Protein AF-A0A8T7EJ05-F1 (afdb_monomer)

Structure (mmCIF, N/CA/C/O backbone):
data_AF-A0A8T7EJ05-F1
#
_entry.id   AF-A0A8T7EJ05-F1
#
loop_
_atom_site.group_PDB
_atom_site.id
_atom_site.type_symbol
_atom_site.label_atom_id
_atom_site.label_alt_id
_atom_site.label_comp_id
_atom_site.label_asym_id
_atom_site.label_entity_id
_atom_site.label_seq_id
_atom_site.pdbx_PDB_ins_code
_atom_site.Cartn_x
_atom_site.Cartn_y
_atom_site.Cartn_z
_atom_site.occupancy
_atom_site.B_iso_or_equiv
_atom_site.auth_seq_id
_atom_site.auth_comp_id
_atom_site.auth_asym_id
_atom_site.auth_atom_id
_atom_site.pdbx_PDB_model_num
ATOM 1 N N . MET A 1 1 ? 15.912 -6.521 -1.056 1.00 64.81 1 MET A N 1
ATOM 2 C CA . MET A 1 1 ? 15.853 -5.533 0.050 1.00 64.81 1 MET A CA 1
ATOM 3 C C . MET A 1 1 ? 15.086 -4.320 -0.442 1.00 64.81 1 MET A C 1
ATOM 5 O O . MET A 1 1 ? 15.384 -3.861 -1.540 1.00 64.81 1 MET A O 1
ATOM 9 N N . PHE A 1 2 ? 14.142 -3.799 0.341 1.00 64.06 2 PHE A N 1
ATOM 10 C CA . PHE A 1 2 ? 13.372 -2.595 0.000 1.00 64.06 2 PHE A CA 1
ATOM 11 C C . PHE A 1 2 ? 13.725 -1.487 0.992 1.00 64.06 2 PHE A C 1
ATOM 13 O O . PHE A 1 2 ? 13.208 -1.460 2.103 1.00 64.06 2 PHE A O 1
ATOM 20 N N . ARG A 1 3 ? 14.713 -0.659 0.648 1.00 58.72 3 ARG A N 1
ATOM 21 C CA . ARG A 1 3 ? 15.387 0.240 1.600 1.00 58.72 3 ARG A CA 1
ATOM 22 C C . ARG A 1 3 ? 14.461 1.373 2.062 1.00 58.72 3 ARG A C 1
ATOM 24 O O . ARG A 1 3 ? 13.822 2.010 1.236 1.00 58.72 3 ARG A O 1
ATOM 31 N N . ASP A 1 4 ? 14.454 1.648 3.365 1.00 53.03 4 ASP A N 1
ATOM 32 C CA . ASP A 1 4 ? 13.874 2.873 3.938 1.00 53.03 4 ASP A CA 1
ATOM 33 C C . ASP A 1 4 ? 14.713 4.117 3.560 1.00 53.03 4 ASP A C 1
ATOM 35 O O . ASP A 1 4 ? 15.913 4.014 3.295 1.00 53.03 4 ASP A O 1
ATOM 39 N N . SER A 1 5 ? 14.104 5.304 3.559 1.00 47.47 5 SER A N 1
ATOM 40 C CA . SER A 1 5 ? 14.665 6.550 3.013 1.00 47.47 5 SER A CA 1
ATOM 41 C C . SER A 1 5 ? 15.683 7.254 3.927 1.00 47.47 5 SER A C 1
ATOM 43 O O . SER A 1 5 ? 16.001 8.432 3.724 1.00 47.47 5 SER A O 1
ATOM 45 N N . LYS A 1 6 ? 16.168 6.580 4.976 1.00 45.66 6 LYS A N 1
ATOM 46 C CA . LYS A 1 6 ? 17.122 7.163 5.929 1.00 45.66 6 LYS A CA 1
ATOM 47 C C . LYS A 1 6 ? 18.506 7.312 5.281 1.00 45.66 6 LYS A C 1
ATOM 49 O O . LYS A 1 6 ? 18.986 6.350 4.678 1.00 45.66 6 LYS A O 1
ATOM 54 N N . PRO A 1 7 ? 19.156 8.489 5.398 1.00 40.66 7 PRO A N 1
ATOM 55 C CA . PRO A 1 7 ? 20.448 8.738 4.773 1.00 40.66 7 PRO A CA 1
ATOM 56 C C . PRO A 1 7 ? 21.510 7.749 5.265 1.00 40.66 7 PRO A C 1
ATOM 58 O O . PRO A 1 7 ? 21.629 7.466 6.456 1.00 40.66 7 PRO A O 1
ATOM 61 N N . PHE A 1 8 ? 22.273 7.224 4.310 1.00 42.97 8 PHE A N 1
ATOM 62 C CA . PHE A 1 8 ? 23.341 6.253 4.509 1.00 42.97 8 PHE A CA 1
ATOM 63 C C . PHE A 1 8 ? 24.686 6.974 4.389 1.00 42.97 8 PHE A C 1
ATOM 65 O O . PHE A 1 8 ? 25.322 6.954 3.339 1.00 42.97 8 PHE A O 1
ATOM 72 N N . SER A 1 9 ? 25.098 7.658 5.455 1.00 41.22 9 SER A N 1
ATOM 73 C CA . SER A 1 9 ? 26.446 8.228 5.543 1.00 41.22 9 SER A CA 1
ATOM 74 C C . SER A 1 9 ? 27.364 7.212 6.216 1.00 41.22 9 SER A C 1
ATOM 76 O O . SER A 1 9 ? 27.070 6.735 7.313 1.00 41.22 9 SER A O 1
ATOM 78 N N . ALA A 1 10 ? 28.467 6.857 5.557 1.00 36.56 10 ALA A N 1
ATOM 79 C CA . ALA A 1 10 ? 29.466 5.949 6.111 1.00 36.56 10 ALA A CA 1
ATOM 80 C C . ALA A 1 10 ? 29.970 6.470 7.474 1.00 36.56 10 ALA A C 1
ATOM 82 O O . ALA A 1 10 ? 30.390 7.620 7.575 1.00 36.56 10 ALA A O 1
ATOM 83 N N . GLY A 1 11 ? 29.925 5.628 8.514 1.00 39.81 11 GLY A N 1
ATOM 84 C CA . GLY A 1 11 ? 30.531 5.913 9.822 1.00 39.81 11 GLY A CA 1
ATOM 85 C C . GLY A 1 11 ? 29.579 6.014 11.018 1.00 39.81 11 GLY A C 1
ATOM 86 O O . GLY A 1 11 ? 30.073 6.184 12.129 1.00 39.81 11 GLY A O 1
ATOM 87 N N . GLN A 1 12 ? 28.255 5.871 10.853 1.00 37.28 12 GLN A N 1
ATOM 88 C CA . GLN A 1 12 ? 27.365 5.649 12.007 1.00 37.28 12 GLN A CA 1
ATOM 89 C C . GLN A 1 12 ? 26.764 4.240 12.007 1.00 37.28 12 GLN A C 1
ATOM 91 O O . GLN A 1 12 ? 26.571 3.623 10.959 1.00 37.28 12 GLN A O 1
ATOM 96 N N . ASN A 1 13 ? 26.482 3.733 13.210 1.00 37.50 13 ASN A N 1
ATOM 97 C CA . ASN A 1 13 ? 25.855 2.434 13.455 1.00 37.50 13 ASN A CA 1
ATOM 98 C C . ASN A 1 13 ? 24.423 2.417 12.891 1.00 37.50 13 ASN A C 1
ATOM 100 O O . ASN A 1 13 ? 23.458 2.673 13.610 1.00 37.50 13 ASN A O 1
ATOM 104 N N . PHE A 1 14 ? 24.271 2.135 11.598 1.00 47.06 14 PHE A N 1
ATOM 105 C CA . PHE A 1 14 ? 22.970 2.126 10.937 1.00 47.06 14 PHE A CA 1
ATOM 106 C C . PHE A 1 14 ? 22.474 0.700 10.681 1.00 47.06 14 PHE A C 1
ATOM 108 O O . PHE A 1 14 ? 23.119 -0.104 10.007 1.00 47.06 14 PHE A O 1
ATOM 115 N N . VAL A 1 15 ? 21.278 0.402 11.199 1.00 50.72 15 VAL A N 1
ATOM 116 C CA . VAL A 1 15 ? 20.487 -0.768 10.800 1.00 50.72 15 VAL A CA 1
ATOM 117 C C . VAL A 1 15 ? 19.623 -0.353 9.617 1.00 50.72 15 VAL A C 1
ATOM 119 O O . VAL A 1 15 ? 18.671 0.414 9.779 1.00 50.72 15 VAL A O 1
ATOM 122 N N . ALA A 1 16 ? 19.938 -0.853 8.427 1.00 53.75 16 ALA A N 1
ATOM 123 C CA . ALA A 1 16 ? 19.113 -0.622 7.253 1.00 53.75 16 ALA A CA 1
ATOM 124 C C . ALA A 1 16 ? 17.892 -1.550 7.323 1.00 53.75 16 ALA A C 1
ATOM 126 O O . ALA A 1 16 ? 18.023 -2.772 7.240 1.00 53.75 16 ALA A O 1
ATOM 127 N N . ARG A 1 17 ? 16.700 -0.980 7.534 1.00 58.94 17 ARG A N 1
ATOM 128 C CA . ARG A 1 17 ? 15.449 -1.741 7.650 1.00 58.94 17 ARG A CA 1
ATOM 129 C C . ARG A 1 17 ? 14.774 -1.842 6.285 1.00 58.94 17 ARG A C 1
ATOM 131 O O . ARG A 1 17 ? 14.632 -0.822 5.613 1.00 58.94 17 ARG A O 1
ATOM 138 N N . SER A 1 18 ? 14.376 -3.051 5.882 1.00 64.19 18 SER A N 1
ATOM 139 C CA . SER A 1 18 ? 13.459 -3.195 4.749 1.00 64.19 18 SER A CA 1
ATOM 140 C C . SER A 1 18 ? 12.044 -2.799 5.161 1.00 64.19 18 SER A C 1
ATOM 142 O O . SER A 1 18 ? 11.598 -3.180 6.243 1.00 64.19 18 SER A O 1
ATOM 144 N N . MET A 1 19 ? 11.350 -2.071 4.291 1.00 75.06 19 MET A N 1
ATOM 145 C CA . MET A 1 19 ? 9.909 -1.831 4.373 1.00 75.06 19 MET A CA 1
ATOM 146 C C . MET A 1 19 ? 9.185 -2.890 3.532 1.00 75.06 19 MET A C 1
ATOM 148 O O . MET A 1 19 ? 9.595 -3.149 2.400 1.00 75.06 19 MET A O 1
ATOM 152 N N . PHE A 1 20 ? 8.151 -3.529 4.080 1.00 80.25 20 PHE A N 1
ATOM 153 C CA . PHE A 1 20 ? 7.339 -4.498 3.346 1.00 80.25 20 PHE A CA 1
ATOM 154 C C . PHE A 1 20 ? 5.855 -4.343 3.695 1.00 80.25 20 PHE A C 1
ATOM 156 O O . PHE A 1 20 ? 5.550 -4.232 4.883 1.00 80.25 20 PHE A O 1
ATOM 163 N N . PRO A 1 21 ? 4.949 -4.338 2.701 1.00 89.69 21 PRO A N 1
ATOM 164 C CA . PRO A 1 21 ? 5.224 -4.338 1.261 1.00 89.69 21 PRO A CA 1
ATOM 165 C C . PRO A 1 21 ? 6.038 -3.098 0.830 1.00 89.69 21 PRO A C 1
ATOM 167 O O . PRO A 1 21 ? 6.095 -2.109 1.569 1.00 89.69 21 PRO A O 1
ATOM 170 N N . PRO A 1 22 ? 6.760 -3.156 -0.304 1.00 89.81 22 PRO A N 1
ATOM 171 C CA . PRO A 1 22 ? 7.491 -1.998 -0.802 1.00 89.81 22 PRO A CA 1
ATOM 172 C C . PRO A 1 22 ? 6.542 -0.850 -1.152 1.00 89.81 22 PRO A C 1
ATOM 174 O O . PRO A 1 22 ? 5.339 -1.033 -1.306 1.00 89.81 22 PRO A O 1
ATOM 177 N N . THR A 1 23 ? 7.083 0.354 -1.314 1.00 89.62 23 THR A N 1
ATOM 178 C CA . THR A 1 23 ? 6.261 1.491 -1.742 1.00 89.62 23 THR A CA 1
ATOM 179 C C . THR A 1 23 ? 5.777 1.307 -3.187 1.00 89.62 23 THR A C 1
ATOM 181 O O . THR A 1 23 ? 6.500 0.713 -3.998 1.00 89.62 23 THR A O 1
ATOM 184 N N . PRO A 1 24 ? 4.622 1.890 -3.565 1.00 91.19 24 PRO A N 1
ATOM 185 C CA . PRO A 1 24 ? 4.178 1.920 -4.960 1.00 91.19 24 PRO A CA 1
ATOM 186 C C . PRO A 1 24 ? 5.257 2.476 -5.896 1.00 91.19 24 PRO A C 1
ATOM 188 O O . PRO A 1 24 ? 5.517 1.926 -6.958 1.00 91.19 24 PRO A O 1
ATOM 191 N N . GLN A 1 25 ? 5.994 3.501 -5.463 1.00 88.75 25 GLN A N 1
ATOM 192 C CA . GLN A 1 25 ? 7.100 4.069 -6.239 1.00 88.75 25 GLN A CA 1
ATOM 193 C C . GLN A 1 25 ? 8.228 3.059 -6.516 1.00 88.75 25 GLN A C 1
ATOM 195 O O . GLN A 1 25 ? 8.820 3.070 -7.595 1.00 88.75 25 GLN A O 1
ATOM 200 N N . THR A 1 26 ? 8.524 2.174 -5.561 1.00 89.50 26 THR A N 1
ATOM 201 C CA . THR A 1 26 ? 9.509 1.106 -5.773 1.00 89.50 26 THR A CA 1
ATOM 202 C C . THR A 1 26 ? 9.021 0.146 -6.854 1.00 89.50 26 THR A C 1
ATOM 204 O O . THR A 1 26 ? 9.788 -0.205 -7.748 1.00 89.50 26 THR A O 1
ATOM 207 N N . MET A 1 27 ? 7.739 -0.231 -6.815 1.00 92.19 27 MET A N 1
ATOM 208 C CA . MET A 1 27 ? 7.147 -1.112 -7.825 1.00 92.19 27 MET A CA 1
ATOM 209 C C . MET A 1 27 ? 7.021 -0.447 -9.195 1.00 92.19 27 MET A C 1
ATOM 211 O O . MET A 1 27 ? 7.279 -1.104 -10.196 1.00 92.19 27 MET A O 1
ATOM 215 N N . GLN A 1 28 ? 6.738 0.856 -9.247 1.00 91.44 28 GLN A N 1
ATOM 216 C CA . GLN A 1 28 ? 6.852 1.662 -10.464 1.00 91.44 28 GLN A CA 1
ATOM 217 C C . GLN A 1 28 ? 8.245 1.515 -11.083 1.00 91.44 28 GLN A C 1
ATOM 219 O O . GLN A 1 28 ? 8.364 1.163 -12.249 1.00 91.44 28 GLN A O 1
ATOM 224 N N . GLY A 1 29 ? 9.317 1.705 -10.306 1.00 90.81 29 GLY A N 1
ATOM 225 C CA . GLY A 1 29 ? 10.686 1.536 -10.808 1.00 90.81 29 GLY A CA 1
ATOM 226 C C . GLY A 1 29 ? 10.967 0.126 -11.336 1.00 90.81 29 GLY A C 1
ATOM 227 O O . GLY A 1 29 ? 11.534 -0.022 -12.419 1.00 90.81 29 GLY A O 1
ATOM 228 N N . VAL A 1 30 ? 10.536 -0.899 -10.597 1.00 91.94 30 VAL A N 1
ATOM 229 C CA . VAL A 1 30 ? 10.679 -2.316 -10.978 1.00 91.94 30 VAL A CA 1
ATOM 230 C C . VAL A 1 30 ? 9.987 -2.604 -12.309 1.00 91.94 30 VAL A C 1
ATOM 232 O O . VAL A 1 30 ? 10.622 -3.101 -13.235 1.00 91.94 30 VAL A O 1
ATOM 235 N N . LEU A 1 31 ? 8.714 -2.230 -12.434 1.00 92.38 31 LEU A N 1
ATOM 236 C CA . LEU A 1 31 ? 7.908 -2.472 -13.628 1.00 92.38 31 LEU A CA 1
ATOM 237 C C . LEU A 1 31 ? 8.417 -1.681 -14.838 1.00 92.38 31 LEU A C 1
ATOM 239 O O . LEU A 1 31 ? 8.535 -2.246 -15.923 1.00 92.38 31 LEU A O 1
ATOM 243 N N . ARG A 1 32 ? 8.802 -0.409 -14.655 1.00 92.06 32 ARG A N 1
ATOM 244 C CA . ARG A 1 32 ? 9.418 0.409 -15.716 1.00 92.06 32 ARG A CA 1
ATOM 245 C C . ARG A 1 32 ? 10.717 -0.218 -16.213 1.00 92.06 32 ARG A C 1
ATOM 247 O O . ARG A 1 32 ? 10.925 -0.320 -17.415 1.00 92.06 32 ARG A O 1
ATOM 254 N N . THR A 1 33 ? 11.578 -0.656 -15.298 1.00 91.56 33 THR A N 1
ATOM 255 C CA . THR A 1 33 ? 12.867 -1.273 -15.651 1.00 91.56 33 THR A CA 1
ATOM 256 C C . THR A 1 33 ? 12.640 -2.573 -16.410 1.00 91.56 33 THR A C 1
ATOM 258 O O . THR A 1 33 ? 13.186 -2.747 -17.494 1.00 91.56 33 THR A O 1
ATOM 261 N N . HIS A 1 34 ? 11.748 -3.428 -15.909 1.00 91.38 34 HIS A N 1
ATOM 262 C CA . HIS A 1 34 ? 11.400 -4.682 -16.564 1.00 91.38 34 HIS A CA 1
ATOM 263 C C . HIS A 1 34 ? 10.814 -4.473 -17.972 1.00 91.38 34 HIS A C 1
ATOM 265 O O . HIS A 1 34 ? 11.180 -5.174 -18.916 1.00 91.38 34 HIS A O 1
ATOM 271 N N . TYR A 1 35 ? 9.950 -3.468 -18.146 1.00 91.50 35 TYR A N 1
ATOM 272 C CA . TYR A 1 35 ? 9.387 -3.102 -19.449 1.00 91.50 35 TYR A CA 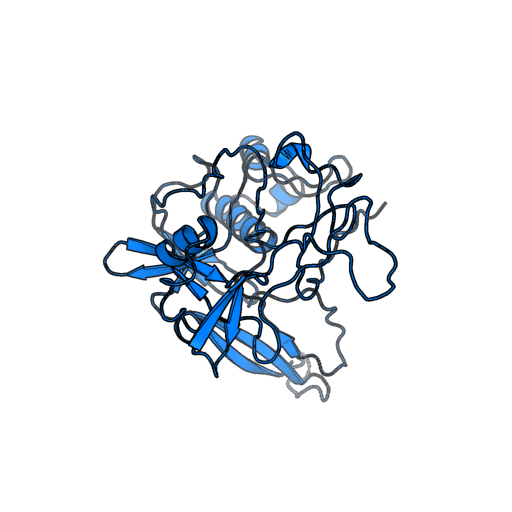1
ATOM 273 C C . TYR A 1 35 ? 10.471 -2.698 -20.464 1.00 91.50 35 TYR A C 1
ATOM 275 O O . TYR A 1 35 ? 10.395 -3.081 -21.633 1.00 91.50 35 TYR A O 1
ATOM 283 N N . LEU A 1 36 ? 11.489 -1.948 -20.024 1.00 92.75 36 LEU A N 1
ATOM 284 C CA . LEU A 1 36 ? 12.621 -1.533 -20.861 1.00 92.75 36 LEU A CA 1
ATOM 285 C C . LEU A 1 36 ? 13.537 -2.715 -21.212 1.00 92.75 36 LEU A C 1
ATOM 287 O O . LEU A 1 36 ? 13.921 -2.869 -22.372 1.00 92.75 36 LEU A O 1
ATOM 291 N N . GLU A 1 37 ? 13.859 -3.562 -20.230 1.00 91.38 37 GLU A N 1
ATOM 292 C CA . GLU A 1 37 ? 14.741 -4.726 -20.394 1.00 91.38 37 GLU A CA 1
ATOM 293 C C . GLU A 1 37 ? 14.158 -5.754 -21.365 1.00 91.38 37 GLU A C 1
ATOM 295 O O . GLU A 1 37 ? 14.838 -6.187 -22.294 1.00 91.38 37 GLU A O 1
ATOM 300 N N . THR A 1 38 ? 12.881 -6.104 -21.194 1.00 89.31 38 THR A N 1
ATOM 301 C CA . THR A 1 38 ? 12.183 -7.083 -22.049 1.00 89.31 38 THR A CA 1
ATOM 302 C C . THR A 1 38 ? 12.084 -6.644 -23.509 1.00 89.31 38 THR A C 1
ATOM 304 O O . THR A 1 38 ? 11.987 -7.484 -24.400 1.00 89.31 38 THR A O 1
ATOM 307 N N . ARG A 1 39 ? 12.169 -5.335 -23.772 1.00 91.75 39 ARG A N 1
ATOM 308 C CA . ARG A 1 39 ? 12.157 -4.741 -25.118 1.00 91.75 39 ARG A CA 1
ATOM 309 C C . ARG A 1 39 ? 13.552 -4.388 -25.640 1.00 91.75 39 ARG A C 1
ATOM 311 O O . ARG A 1 39 ? 13.662 -3.787 -26.705 1.00 91.75 39 ARG A O 1
ATOM 318 N N . GLY A 1 40 ? 14.614 -4.742 -24.912 1.00 93.50 40 GLY A N 1
ATOM 319 C CA . GLY A 1 40 ? 15.996 -4.495 -25.327 1.00 93.50 40 GLY A CA 1
ATOM 320 C C . GLY A 1 40 ? 16.343 -3.011 -25.469 1.00 93.50 40 GLY A C 1
ATOM 321 O O . GLY A 1 40 ? 17.178 -2.654 -26.301 1.00 93.50 40 GLY A O 1
ATOM 322 N N . VAL A 1 41 ? 15.690 -2.133 -24.701 1.00 95.56 41 VAL A N 1
ATOM 323 C CA . VAL A 1 41 ? 15.923 -0.687 -24.782 1.00 95.56 41 VAL A CA 1
ATOM 324 C C . VAL A 1 41 ? 17.303 -0.338 -24.218 1.00 95.56 41 VAL A C 1
ATOM 326 O O . VAL A 1 41 ? 17.645 -0.712 -23.097 1.00 95.56 41 VAL A O 1
ATOM 329 N N . ASP A 1 42 ? 18.092 0.441 -24.965 1.00 95.75 42 ASP A N 1
ATOM 330 C CA . ASP A 1 42 ? 19.353 0.994 -24.463 1.00 95.75 42 ASP A CA 1
ATOM 331 C C . ASP A 1 42 ? 19.077 2.077 -23.404 1.00 95.75 42 ASP A C 1
ATOM 333 O O . ASP A 1 42 ? 18.552 3.156 -23.698 1.00 95.75 42 ASP A O 1
ATOM 337 N N . PHE A 1 43 ? 19.482 1.811 -22.161 1.00 93.62 43 PHE A N 1
ATOM 338 C CA . PHE A 1 43 ? 19.329 2.735 -21.036 1.00 93.62 43 PHE A CA 1
ATOM 339 C C . PHE A 1 43 ? 20.015 4.089 -21.244 1.00 93.62 43 PHE A C 1
ATOM 341 O O . PHE A 1 43 ? 19.524 5.096 -20.733 1.00 93.62 43 PHE A O 1
ATOM 348 N N . ARG A 1 44 ? 21.129 4.159 -21.986 1.00 94.50 44 ARG A N 1
ATOM 349 C CA . ARG A 1 44 ? 21.798 5.434 -22.296 1.00 94.50 44 ARG A CA 1
ATOM 350 C C . ARG A 1 44 ? 20.964 6.263 -23.260 1.00 94.50 44 ARG A C 1
ATOM 352 O O . ARG A 1 44 ? 20.844 7.473 -23.075 1.00 94.50 44 ARG A O 1
ATOM 359 N N . ALA A 1 45 ? 20.371 5.610 -24.256 1.00 94.31 45 ALA A N 1
ATOM 360 C CA . ALA A 1 45 ? 19.456 6.256 -25.183 1.00 94.31 45 ALA A CA 1
ATOM 361 C C . ALA A 1 45 ? 18.187 6.723 -24.451 1.00 94.31 45 ALA A C 1
ATOM 363 O O . ALA A 1 45 ? 17.793 7.880 -24.591 1.00 94.31 45 ALA A O 1
ATOM 364 N N . TYR A 1 46 ? 17.612 5.883 -23.584 1.00 95.06 46 TYR A N 1
ATOM 365 C CA . TYR A 1 46 ? 16.453 6.225 -22.751 1.00 95.06 46 TYR A CA 1
ATOM 366 C C . TYR A 1 46 ? 16.733 7.393 -21.792 1.00 95.06 46 TYR A C 1
ATOM 368 O O . TYR A 1 46 ? 15.928 8.319 -21.702 1.00 95.06 46 TYR A O 1
ATOM 376 N N . ALA A 1 47 ? 17.906 7.418 -21.144 1.00 92.69 47 ALA A N 1
ATOM 377 C CA . ALA A 1 47 ? 18.339 8.519 -20.275 1.00 92.69 47 ALA A CA 1
ATOM 378 C C . ALA A 1 47 ? 18.387 9.873 -21.000 1.00 92.69 47 ALA A C 1
ATOM 380 O O . ALA A 1 47 ? 18.196 10.919 -20.389 1.00 92.69 47 ALA A O 1
ATOM 381 N N . GLN A 1 48 ? 18.625 9.844 -22.310 1.00 92.94 48 GLN A N 1
ATOM 382 C CA . GLN A 1 48 ? 18.670 11.018 -23.179 1.00 92.94 48 GLN A CA 1
ATOM 383 C C . GLN A 1 48 ? 17.356 11.221 -23.951 1.00 92.94 48 GLN A C 1
ATOM 385 O O . GLN A 1 48 ? 17.312 12.053 -24.854 1.00 92.94 48 GLN A O 1
ATOM 390 N N . ARG A 1 49 ? 16.303 10.452 -23.625 1.00 93.88 49 ARG A N 1
ATOM 391 C CA . ARG A 1 49 ? 15.002 10.417 -24.318 1.00 93.88 49 ARG A CA 1
ATOM 392 C C . ARG A 1 49 ? 15.121 10.161 -25.835 1.00 93.88 49 ARG A C 1
ATOM 394 O O . ARG A 1 49 ? 14.271 10.587 -26.605 1.00 93.88 49 ARG A O 1
ATOM 401 N N . ARG A 1 50 ? 16.164 9.443 -26.272 1.00 94.19 50 ARG A N 1
ATOM 402 C CA . ARG A 1 50 ? 16.424 9.042 -27.672 1.00 94.19 50 ARG A CA 1
ATOM 403 C C . ARG A 1 50 ? 15.957 7.614 -27.949 1.00 94.19 50 ARG A C 1
ATOM 405 O O . ARG A 1 50 ? 16.729 6.772 -28.397 1.00 94.19 50 ARG A O 1
ATOM 412 N N . VAL A 1 51 ? 14.704 7.334 -27.629 1.00 95.56 51 VAL A N 1
ATOM 413 C CA . VAL A 1 51 ? 14.050 6.038 -27.858 1.00 95.56 51 VAL A CA 1
ATOM 414 C C . VAL A 1 51 ? 12.734 6.267 -28.596 1.00 95.56 51 VAL A C 1
ATOM 416 O O . VAL A 1 51 ? 12.310 7.411 -28.747 1.00 95.56 51 VAL A O 1
ATOM 419 N N . ASP A 1 52 ? 12.096 5.193 -29.060 1.00 95.06 52 ASP A N 1
ATOM 420 C CA . ASP A 1 52 ? 10.751 5.263 -29.644 1.00 95.06 52 ASP A CA 1
ATOM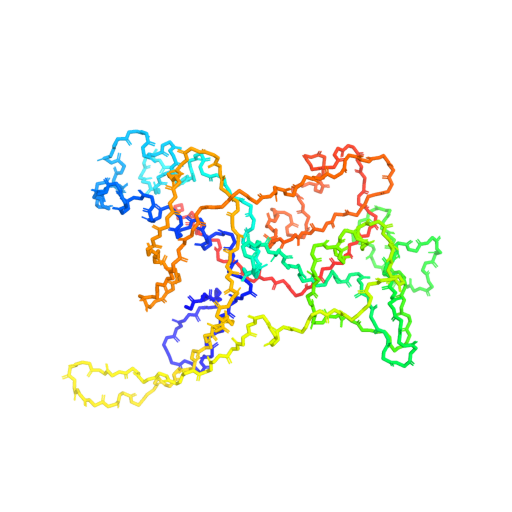 421 C C . ASP A 1 52 ? 9.791 6.003 -28.689 1.00 95.06 52 ASP A C 1
ATOM 423 O O . ASP A 1 52 ? 9.787 5.738 -27.480 1.00 95.06 52 ASP A O 1
ATOM 427 N N . SER A 1 53 ? 8.985 6.933 -29.217 1.00 93.31 53 SER A N 1
ATOM 428 C CA . SER A 1 53 ? 8.051 7.728 -28.412 1.00 93.31 53 SER A CA 1
ATOM 429 C C . SER A 1 53 ? 7.062 6.848 -27.653 1.00 93.31 53 SER A C 1
ATOM 431 O O . SER A 1 53 ? 6.724 7.173 -26.519 1.00 93.31 53 SER A O 1
ATOM 433 N N . ARG A 1 54 ? 6.701 5.679 -28.200 1.00 93.31 54 ARG A N 1
ATOM 434 C CA . ARG A 1 54 ? 5.820 4.696 -27.552 1.00 93.31 54 ARG A CA 1
ATOM 435 C C . ARG A 1 54 ? 6.388 4.173 -26.235 1.00 93.31 54 ARG A C 1
ATOM 437 O O . ARG A 1 54 ? 5.629 3.840 -25.333 1.00 93.31 54 ARG A O 1
ATOM 444 N N . ILE A 1 55 ? 7.716 4.103 -26.093 1.00 93.75 55 ILE A N 1
ATOM 445 C CA . ILE A 1 55 ? 8.357 3.723 -24.825 1.00 93.75 55 ILE A CA 1
ATOM 446 C C . ILE A 1 55 ? 8.166 4.832 -23.786 1.00 93.75 55 ILE A C 1
ATOM 448 O O . ILE A 1 55 ? 7.813 4.544 -22.644 1.00 93.75 55 ILE A O 1
ATOM 452 N N . LEU A 1 56 ? 8.363 6.092 -24.181 1.00 94.25 56 LEU A N 1
ATOM 453 C CA . LEU A 1 56 ? 8.185 7.243 -23.291 1.00 94.25 56 LEU A CA 1
ATOM 454 C C . LEU A 1 56 ? 6.709 7.447 -22.928 1.00 94.25 56 LEU A C 1
ATOM 456 O O . LEU A 1 56 ? 6.400 7.752 -21.786 1.00 94.25 56 LEU A O 1
ATOM 460 N N . GLU A 1 57 ? 5.791 7.232 -23.864 1.00 93.06 57 GLU A N 1
ATOM 461 C CA . GLU A 1 57 ? 4.351 7.257 -23.600 1.00 93.06 57 GLU A CA 1
ATOM 462 C C . GLU A 1 57 ? 3.948 6.144 -22.625 1.00 93.06 57 GLU A C 1
ATOM 464 O O . GLU A 1 57 ? 3.178 6.395 -21.705 1.00 93.06 57 GLU A O 1
ATOM 469 N N . ALA A 1 58 ? 4.508 4.939 -22.766 1.00 92.50 58 ALA A N 1
ATOM 470 C CA . ALA A 1 58 ? 4.193 3.792 -21.921 1.00 92.50 58 ALA A CA 1
ATOM 471 C C . ALA A 1 58 ? 4.701 3.943 -20.479 1.00 92.50 58 ALA A C 1
ATOM 473 O O . ALA A 1 58 ? 3.928 3.843 -19.529 1.00 92.50 58 ALA A O 1
ATOM 474 N N . VAL A 1 59 ? 6.005 4.171 -20.309 1.00 93.00 59 VAL A N 1
ATOM 475 C CA . VAL A 1 59 ? 6.675 4.107 -18.998 1.00 93.00 59 VAL A CA 1
ATOM 476 C C . VAL A 1 59 ? 7.301 5.426 -18.572 1.00 93.00 59 VAL A C 1
ATOM 478 O O . VAL A 1 59 ? 8.023 5.467 -17.580 1.00 93.00 59 VAL A O 1
ATOM 481 N N . GLY A 1 60 ? 7.045 6.505 -19.299 1.00 93.19 60 GLY A N 1
ATOM 482 C CA . GLY A 1 60 ? 7.570 7.833 -19.025 1.00 93.19 60 GLY A CA 1
ATOM 483 C C . GLY A 1 60 ? 9.035 8.002 -19.386 1.00 93.19 60 GLY A C 1
ATOM 484 O O . GLY A 1 60 ? 9.690 7.073 -19.854 1.00 93.19 60 GLY A O 1
ATOM 485 N N . GLY A 1 61 ? 9.577 9.189 -19.127 1.00 92.00 61 GLY A N 1
ATOM 486 C CA . GLY A 1 61 ? 11.000 9.464 -19.303 1.00 92.00 61 GLY A CA 1
ATOM 487 C C . GLY A 1 61 ? 11.648 10.154 -18.100 1.00 92.00 61 GLY A C 1
ATOM 488 O O . GLY A 1 61 ? 10.965 10.746 -17.259 1.00 92.00 61 GLY A O 1
ATOM 489 N N . PRO A 1 62 ? 12.984 10.084 -17.990 1.00 91.19 62 PRO A N 1
ATOM 490 C CA . PRO A 1 62 ? 13.729 10.827 -16.983 1.00 91.19 62 PRO A CA 1
ATOM 491 C C . PRO A 1 62 ? 13.742 12.329 -17.296 1.00 91.19 62 PRO A C 1
ATOM 493 O O . PRO A 1 62 ? 13.434 12.751 -18.416 1.00 91.19 62 PRO A O 1
ATOM 496 N N . ALA A 1 63 ? 14.115 13.127 -16.292 1.00 90.81 63 ALA A N 1
ATOM 497 C CA . ALA A 1 63 ? 14.324 14.558 -16.467 1.00 90.81 63 ALA A CA 1
ATOM 498 C C . ALA A 1 63 ? 15.556 14.822 -17.345 1.00 90.81 63 ALA A C 1
ATOM 500 O O . ALA A 1 63 ? 16.608 14.207 -17.159 1.00 90.81 63 ALA A O 1
ATOM 501 N N . THR A 1 64 ? 15.427 15.770 -18.263 1.00 89.12 64 THR A N 1
ATOM 502 C CA . THR A 1 64 ? 16.501 16.369 -19.056 1.00 89.12 64 THR A CA 1
ATOM 503 C C . THR A 1 64 ? 16.411 17.891 -18.934 1.00 89.12 64 THR A C 1
ATOM 505 O O . THR A 1 64 ? 15.493 18.413 -18.305 1.00 89.12 64 THR A O 1
ATOM 508 N N . ASN A 1 65 ? 17.348 18.619 -19.543 1.00 87.56 65 ASN A N 1
ATOM 509 C CA . ASN A 1 65 ? 17.315 20.086 -19.540 1.00 87.56 65 ASN A CA 1
ATOM 510 C C . ASN A 1 65 ? 16.001 20.649 -20.115 1.00 87.56 65 ASN A C 1
ATOM 512 O O . ASN A 1 65 ? 15.526 21.679 -19.651 1.00 87.56 65 ASN A O 1
ATOM 516 N N . ASP A 1 66 ? 15.412 19.950 -21.088 1.00 89.38 66 ASP A N 1
ATOM 517 C CA . ASP A 1 66 ? 14.241 20.418 -21.836 1.00 89.38 66 ASP A CA 1
ATOM 518 C C . ASP A 1 66 ? 12.926 19.759 -21.385 1.00 89.38 66 ASP A C 1
ATOM 520 O O . ASP A 1 66 ? 11.842 20.199 -21.770 1.00 89.38 66 ASP A O 1
ATOM 524 N N . HIS A 1 67 ? 12.996 18.698 -20.572 1.00 87.19 67 HIS A N 1
ATOM 525 C CA . HIS A 1 67 ? 11.828 17.912 -20.177 1.00 87.19 67 HIS A CA 1
ATOM 526 C C . HIS A 1 67 ? 11.891 17.497 -18.701 1.00 87.19 67 HIS A C 1
ATOM 528 O O . HIS A 1 67 ? 12.864 16.862 -18.297 1.00 87.19 67 HIS A O 1
ATOM 534 N N . PRO A 1 68 ? 10.857 17.766 -17.882 1.00 90.62 68 PRO A N 1
ATOM 535 C CA . PRO A 1 68 ? 10.786 17.214 -16.533 1.00 90.62 68 PRO A CA 1
ATOM 536 C C . PRO A 1 68 ? 10.625 15.685 -16.567 1.00 90.62 68 PRO A C 1
ATOM 538 O O . PRO A 1 68 ? 10.193 15.108 -17.565 1.00 90.62 68 PRO A O 1
ATOM 541 N N . ALA A 1 69 ? 10.966 15.023 -15.459 1.00 89.75 69 ALA A N 1
ATOM 542 C CA . ALA A 1 69 ? 10.708 13.594 -15.308 1.00 89.75 69 ALA A CA 1
ATOM 543 C C . ALA A 1 69 ? 9.201 13.318 -15.283 1.00 89.75 69 ALA A C 1
ATOM 545 O O . ALA A 1 69 ? 8.434 14.068 -14.676 1.00 89.75 69 ALA A O 1
ATOM 546 N N . ASP A 1 70 ? 8.800 12.203 -15.882 1.00 90.50 70 ASP A N 1
ATOM 547 C CA . ASP A 1 70 ? 7.405 11.794 -15.964 1.00 90.50 70 ASP A CA 1
ATOM 548 C C . ASP A 1 70 ? 7.247 10.265 -15.805 1.00 90.50 70 ASP A C 1
ATOM 550 O O . ASP A 1 70 ? 8.222 9.494 -15.779 1.00 90.50 70 ASP A O 1
ATOM 554 N N . ILE A 1 71 ? 6.003 9.831 -15.596 1.00 87.00 71 ILE A N 1
ATOM 555 C CA . ILE A 1 71 ? 5.642 8.426 -15.341 1.00 87.00 71 ILE A CA 1
ATOM 556 C C . ILE A 1 71 ? 4.948 7.752 -16.532 1.00 87.00 71 ILE A C 1
ATOM 558 O O . ILE A 1 71 ? 4.645 6.566 -16.444 1.00 87.00 71 ILE A O 1
ATOM 562 N N . GLY A 1 72 ? 4.739 8.475 -17.639 1.00 91.06 72 GLY A N 1
ATOM 563 C CA . GLY A 1 72 ? 3.991 7.980 -18.794 1.00 91.06 72 GLY A CA 1
ATOM 564 C C . GLY A 1 72 ? 2.567 7.545 -18.443 1.00 91.06 72 GLY A C 1
ATOM 565 O O . GLY A 1 72 ? 1.940 8.077 -17.524 1.00 91.06 72 GLY A O 1
ATOM 566 N N . ALA A 1 73 ? 2.066 6.567 -19.192 1.00 92.25 73 ALA A N 1
ATOM 567 C CA . ALA A 1 73 ? 0.744 5.974 -19.040 1.00 92.25 73 ALA A CA 1
ATOM 568 C C . ALA A 1 73 ? 0.692 4.845 -17.996 1.00 92.25 73 ALA A C 1
ATOM 570 O O . ALA A 1 73 ? -0.402 4.422 -17.631 1.00 92.25 73 ALA A O 1
ATOM 571 N N . LEU A 1 74 ? 1.839 4.359 -17.501 1.00 91.94 74 LEU A N 1
ATOM 572 C CA . LEU A 1 74 ? 1.901 3.304 -16.490 1.00 91.94 74 LEU A CA 1
ATOM 573 C C . LEU A 1 74 ? 1.280 3.773 -15.170 1.00 91.94 74 LEU A C 1
ATOM 575 O O . LEU A 1 74 ? 1.911 4.467 -14.367 1.00 91.94 74 LEU A O 1
ATOM 579 N N . GLN A 1 75 ? 0.059 3.319 -14.906 1.00 91.19 75 GLN A N 1
ATOM 580 C CA . GLN A 1 75 ? -0.583 3.414 -13.602 1.00 91.19 75 GLN A CA 1
ATOM 581 C C . GLN A 1 75 ? -0.494 2.067 -12.899 1.00 91.19 75 GLN A C 1
ATOM 583 O O . GLN A 1 75 ? -0.532 1.012 -13.534 1.00 91.19 75 GLN A O 1
ATOM 588 N N . ILE A 1 76 ? -0.358 2.115 -11.576 1.00 92.19 76 ILE A N 1
ATOM 589 C CA . ILE A 1 76 ? -0.342 0.916 -10.746 1.00 92.19 76 ILE A CA 1
ATOM 590 C C . ILE A 1 76 ? -1.264 1.089 -9.544 1.00 92.19 76 ILE A C 1
ATOM 592 O O . ILE A 1 76 ? -1.401 2.200 -9.029 1.00 92.19 76 ILE A O 1
ATOM 596 N N . ASP A 1 77 ? -1.827 -0.019 -9.075 1.00 91.69 77 ASP A N 1
ATOM 597 C CA . ASP A 1 77 ? -2.497 -0.129 -7.779 1.00 91.69 77 ASP A CA 1
ATOM 598 C C . ASP A 1 77 ? -1.841 -1.248 -6.948 1.00 91.69 77 ASP A C 1
ATOM 600 O O . ASP A 1 77 ? -1.463 -2.307 -7.459 1.00 91.69 77 ASP A O 1
ATOM 604 N N . GLY A 1 78 ? -1.638 -0.980 -5.658 1.00 91.75 78 GLY A N 1
ATOM 605 C CA . GLY A 1 78 ? -0.761 -1.742 -4.771 1.00 91.75 78 GLY A CA 1
ATOM 606 C C . GLY A 1 78 ? 0.658 -1.156 -4.651 1.00 91.75 78 GLY A C 1
ATOM 607 O O . GLY A 1 78 ? 0.883 0.022 -4.938 1.00 91.75 78 GLY A O 1
ATOM 608 N N . PRO A 1 79 ? 1.650 -1.945 -4.200 1.00 94.38 79 PRO A N 1
ATOM 609 C CA . PRO A 1 79 ? 1.610 -3.396 -4.031 1.00 94.38 79 PRO A CA 1
ATOM 610 C C . PRO A 1 79 ? 0.820 -3.866 -2.812 1.00 94.38 79 PRO A C 1
ATOM 612 O O . PRO A 1 79 ? 0.857 -3.256 -1.746 1.00 94.38 79 PRO A O 1
ATOM 615 N N . PHE A 1 80 ? 0.205 -5.033 -2.959 1.00 95.56 80 PHE A N 1
ATOM 616 C CA . PHE A 1 80 ? -0.448 -5.767 -1.884 1.00 95.56 80 PHE A CA 1
ATOM 617 C C . PHE A 1 80 ? 0.321 -7.043 -1.568 1.00 95.56 80 PHE A C 1
ATOM 619 O O . PHE A 1 80 ? 0.862 -7.680 -2.470 1.00 95.56 80 PHE A O 1
ATOM 626 N N . VAL A 1 81 ? 0.334 -7.457 -0.303 1.00 96.25 81 VAL A N 1
ATOM 627 C CA . VAL A 1 81 ? 0.778 -8.813 0.040 1.00 96.25 81 VAL A CA 1
ATOM 628 C C . VAL A 1 81 ? -0.284 -9.781 -0.461 1.00 96.25 81 VAL A C 1
ATOM 630 O O . VAL A 1 81 ? -1.475 -9.561 -0.246 1.00 96.25 81 VAL A O 1
ATOM 633 N N . ALA A 1 82 ? 0.126 -10.834 -1.158 1.00 96.38 82 ALA A N 1
ATOM 634 C CA . ALA A 1 82 ? -0.800 -11.828 -1.673 1.00 96.38 82 ALA A CA 1
ATOM 635 C C . ALA A 1 82 ? -0.237 -13.234 -1.526 1.00 96.38 82 ALA A C 1
ATOM 637 O O . ALA A 1 82 ? 0.972 -13.438 -1.593 1.00 96.38 82 ALA A O 1
ATOM 638 N N . LYS A 1 83 ? -1.133 -14.198 -1.340 1.00 95.06 83 LYS A N 1
ATOM 639 C CA . LYS A 1 83 ? -0.815 -15.611 -1.204 1.00 95.06 83 LYS A CA 1
ATOM 640 C C . LYS A 1 83 ? -1.356 -16.386 -2.399 1.00 95.06 83 LYS A C 1
ATOM 642 O O . LYS A 1 83 ? -2.539 -16.281 -2.716 1.00 95.06 83 LYS A O 1
ATOM 647 N N . ALA A 1 84 ? -0.512 -17.173 -3.052 1.00 91.25 84 ALA A N 1
ATOM 648 C CA . ALA A 1 84 ? -0.902 -18.064 -4.135 1.00 91.25 84 ALA A CA 1
ATOM 649 C C . ALA A 1 84 ? -1.182 -19.465 -3.573 1.00 91.25 84 ALA A C 1
ATOM 651 O O . ALA A 1 84 ? -0.266 -20.223 -3.268 1.00 91.25 84 ALA A O 1
ATOM 652 N N . ALA A 1 85 ? -2.455 -19.839 -3.444 1.00 81.75 85 ALA A N 1
ATOM 653 C CA . ALA A 1 85 ? -2.855 -21.148 -2.937 1.00 81.75 85 ALA A CA 1
ATOM 654 C C . ALA A 1 85 ? -3.884 -21.803 -3.863 1.00 81.75 85 ALA A C 1
ATOM 656 O O . ALA A 1 85 ? -4.915 -21.218 -4.188 1.00 81.75 85 ALA A O 1
ATOM 657 N N . ARG A 1 86 ? -3.629 -23.058 -4.265 1.00 79.00 86 ARG A N 1
ATOM 658 C CA . ARG A 1 86 ? -4.562 -23.884 -5.065 1.00 79.00 86 ARG A CA 1
ATOM 659 C C . ARG A 1 86 ? -5.055 -23.189 -6.350 1.00 79.00 86 ARG A C 1
ATOM 661 O O . ARG A 1 86 ? -6.235 -23.264 -6.681 1.00 79.00 86 ARG A O 1
ATOM 668 N N . GLY A 1 87 ? -4.160 -22.488 -7.048 1.00 79.12 87 GLY A N 1
ATOM 669 C CA . GLY A 1 87 ? -4.486 -21.767 -8.286 1.00 79.12 87 GLY A CA 1
ATOM 670 C C . GLY A 1 87 ? -5.294 -20.481 -8.084 1.00 79.12 87 GLY A C 1
ATOM 671 O O . GLY A 1 87 ? -5.815 -19.938 -9.052 1.00 79.12 87 GLY A O 1
ATOM 672 N N . ARG A 1 88 ? -5.418 -19.989 -6.846 1.00 88.12 88 ARG A N 1
ATOM 673 C CA . ARG A 1 88 ? -6.027 -18.695 -6.524 1.00 88.12 88 ARG A CA 1
ATOM 674 C C . ARG A 1 88 ? -5.002 -17.777 -5.882 1.00 88.12 88 ARG A C 1
ATOM 676 O O . ARG A 1 88 ? -4.189 -18.224 -5.076 1.00 88.12 88 ARG A O 1
ATOM 683 N N . ILE A 1 89 ? -5.079 -16.498 -6.227 1.00 93.56 89 ILE A N 1
ATOM 684 C CA . ILE A 1 89 ? -4.297 -15.436 -5.598 1.00 93.56 89 ILE A CA 1
ATOM 685 C C . ILE A 1 89 ? -5.218 -14.724 -4.613 1.00 93.56 89 ILE A C 1
ATOM 687 O O . ILE A 1 89 ? -6.200 -14.097 -5.007 1.00 93.56 89 ILE A O 1
ATOM 691 N N . GLU A 1 90 ? -4.916 -14.855 -3.329 1.00 93.75 90 GLU A N 1
ATOM 692 C CA . GLU A 1 90 ? -5.644 -14.209 -2.245 1.00 93.75 90 GLU A CA 1
ATOM 693 C C . GLU A 1 90 ? -4.858 -12.998 -1.752 1.00 93.75 90 GLU A C 1
ATOM 695 O O . GLU A 1 90 ? -3.704 -13.113 -1.342 1.00 93.75 90 GLU A O 1
ATOM 700 N N . ARG A 1 91 ? -5.479 -11.822 -1.811 1.00 95.00 91 ARG A N 1
ATOM 701 C CA . ARG A 1 91 ? -4.881 -10.569 -1.349 1.00 95.00 91 ARG A CA 1
ATOM 702 C C . ARG A 1 91 ? -5.064 -10.414 0.161 1.00 95.00 91 ARG A C 1
ATOM 704 O O . ARG A 1 91 ? -6.130 -10.725 0.688 1.00 95.00 91 ARG A O 1
ATOM 711 N N . PHE A 1 92 ? -4.041 -9.879 0.822 1.00 96.25 92 PHE A N 1
ATOM 712 C CA . PHE A 1 92 ? -4.038 -9.551 2.242 1.00 96.25 92 PHE A CA 1
ATOM 713 C C . PHE A 1 92 ? -3.863 -8.048 2.469 1.00 96.25 92 PHE A C 1
ATOM 715 O O . PHE A 1 92 ? -3.102 -7.377 1.767 1.00 96.25 92 PHE A O 1
ATOM 722 N N . TYR A 1 93 ? -4.537 -7.539 3.498 1.00 94.75 93 TYR A N 1
ATOM 723 C CA . TYR A 1 93 ? -4.519 -6.133 3.898 1.00 94.75 93 TYR A CA 1
ATOM 724 C C . TYR A 1 93 ? -4.044 -5.996 5.345 1.00 94.75 93 TYR A C 1
ATOM 726 O O . TYR A 1 93 ? -4.442 -6.811 6.178 1.00 94.75 93 TYR A O 1
ATOM 734 N N . PRO A 1 94 ? -3.232 -4.987 5.693 1.00 94.25 94 PRO A N 1
ATOM 735 C CA . PRO A 1 94 ? -2.956 -4.706 7.096 1.00 94.25 94 PRO A CA 1
ATOM 736 C C . PRO A 1 94 ? -4.259 -4.323 7.806 1.00 94.25 94 PRO A C 1
ATOM 738 O O . PRO A 1 94 ? -5.113 -3.646 7.227 1.00 94.25 94 PRO A O 1
ATOM 741 N N . ALA A 1 95 ? -4.415 -4.749 9.059 1.00 94.81 95 ALA A N 1
ATOM 742 C CA . ALA A 1 95 ? -5.553 -4.350 9.872 1.00 94.81 95 ALA A CA 1
ATOM 743 C C . ALA A 1 95 ? -5.610 -2.811 9.966 1.00 94.81 95 ALA A C 1
ATOM 745 O O . ALA A 1 95 ? -4.618 -2.188 10.356 1.00 94.81 95 ALA A O 1
ATOM 746 N N . PRO A 1 96 ? -6.737 -2.176 9.600 1.00 94.88 96 PRO A N 1
ATOM 747 C CA . PRO A 1 96 ? -6.872 -0.728 9.693 1.00 94.88 96 PRO A CA 1
ATOM 748 C C . PRO A 1 96 ? -6.714 -0.230 11.130 1.00 94.88 96 PRO A C 1
ATOM 750 O O . PRO A 1 96 ? -7.151 -0.884 12.074 1.00 94.88 96 PRO A O 1
ATOM 753 N N . LEU A 1 97 ? -6.117 0.952 11.295 1.00 93.25 97 LEU A N 1
ATOM 754 C CA . LEU A 1 97 ? -5.780 1.512 12.613 1.00 93.25 97 LEU A CA 1
ATOM 755 C C . LEU A 1 97 ? -7.002 1.874 13.466 1.00 93.25 97 LEU A C 1
ATOM 757 O O . LEU A 1 97 ? -6.884 2.050 14.674 1.00 93.25 97 LEU A O 1
ATOM 761 N N . ASP A 1 98 ? -8.174 2.004 12.848 1.00 94.88 98 ASP A N 1
ATOM 762 C CA . ASP A 1 98 ? -9.432 2.201 13.559 1.00 94.88 98 ASP A CA 1
ATOM 763 C C . ASP A 1 98 ? -10.037 0.887 14.073 1.00 94.88 98 ASP A C 1
ATOM 765 O O . ASP A 1 98 ? -10.997 0.940 14.838 1.00 94.88 98 ASP A O 1
ATOM 769 N N . LEU A 1 99 ? -9.495 -0.279 13.699 1.00 95.88 99 LEU A N 1
ATOM 770 C CA . LEU A 1 99 ? -9.873 -1.566 14.268 1.00 95.88 99 LEU A CA 1
ATOM 771 C C . LEU A 1 99 ? -8.978 -1.912 15.459 1.00 95.88 99 LEU A C 1
ATOM 773 O O . LEU A 1 99 ? -7.776 -2.143 15.330 1.0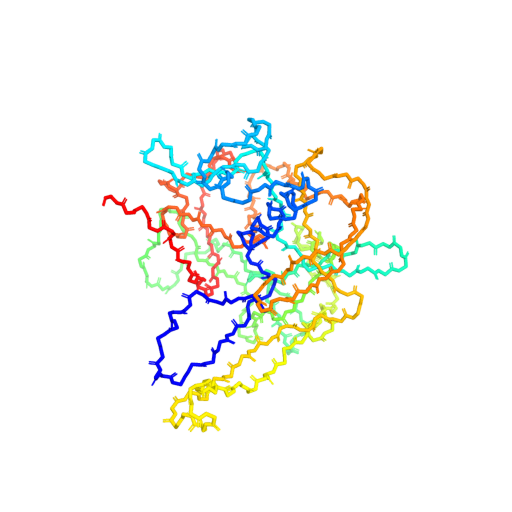0 95.88 99 LEU A O 1
ATOM 777 N N . LEU A 1 100 ? -9.607 -2.036 16.620 1.00 95.38 100 LEU A N 1
ATOM 778 C CA . LEU A 1 100 ? -8.948 -2.345 17.877 1.00 95.38 100 LEU A CA 1
ATOM 779 C C . LEU A 1 100 ? -9.325 -3.741 18.367 1.00 95.38 100 LEU A C 1
ATOM 781 O O . LEU A 1 100 ? -10.425 -4.231 18.108 1.00 95.38 100 LEU A O 1
ATOM 785 N N . TRP A 1 101 ? -8.438 -4.356 19.144 1.00 94.81 101 TRP A N 1
ATOM 786 C CA . TRP A 1 101 ? -8.672 -5.645 19.793 1.00 94.81 101 TRP A CA 1
ATOM 787 C C . TRP A 1 101 ? -8.393 -5.588 21.290 1.00 94.81 101 TRP A C 1
ATOM 789 O O . TRP A 1 101 ? -7.392 -5.018 21.724 1.00 94.81 101 TRP A O 1
ATOM 799 N N . SER A 1 102 ? -9.256 -6.234 22.073 1.00 94.56 102 SER A N 1
ATOM 800 C CA . SER A 1 102 ? -9.059 -6.450 23.505 1.00 94.56 102 SER A CA 1
ATOM 801 C C . SER A 1 102 ? -8.788 -7.926 23.777 1.00 94.56 102 SER A C 1
ATOM 803 O O . SER A 1 102 ? -9.636 -8.783 23.528 1.00 94.56 102 SER A O 1
ATOM 805 N N . SER A 1 103 ? -7.612 -8.234 24.332 1.00 90.94 103 SER A N 1
ATOM 806 C CA . SER A 1 103 ? -7.253 -9.603 24.731 1.00 90.94 103 SER A CA 1
ATOM 807 C C . SER A 1 103 ? -8.080 -10.115 25.911 1.00 90.94 103 SER A C 1
ATOM 809 O O . SER A 1 103 ? -8.301 -11.318 26.021 1.00 90.94 103 SER A O 1
ATOM 811 N N . GLU A 1 104 ? -8.538 -9.209 26.777 1.00 91.56 104 GLU A N 1
ATOM 812 C CA . GLU A 1 104 ? -9.349 -9.527 27.957 1.00 91.56 104 GLU A CA 1
ATOM 813 C C . GLU A 1 104 ? -10.773 -9.918 27.560 1.00 91.56 104 GLU A C 1
ATOM 815 O O . GLU A 1 104 ? -11.249 -10.995 27.911 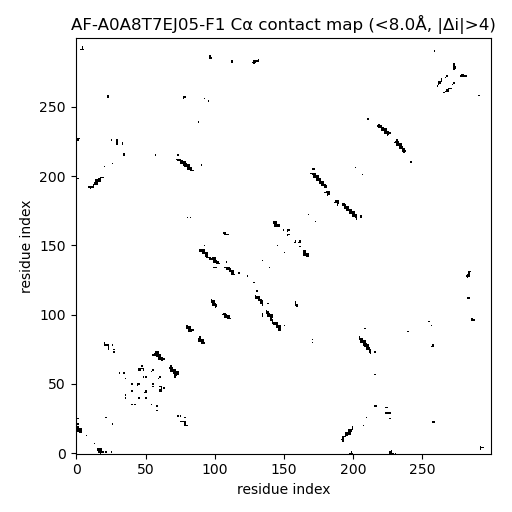1.00 91.56 104 GLU A O 1
ATOM 820 N N . SER A 1 105 ? -11.439 -9.069 26.771 1.00 91.19 105 SER A N 1
ATOM 821 C CA . SER A 1 105 ? -12.815 -9.322 26.330 1.00 91.19 105 SER A CA 1
ATOM 822 C C . SER A 1 105 ? -12.905 -10.225 25.099 1.00 91.19 105 SER A C 1
ATOM 824 O O . SER A 1 105 ? -13.993 -10.706 24.780 1.00 91.19 105 SER A O 1
ATOM 826 N N . LYS A 1 106 ? -11.776 -10.469 24.418 1.00 92.12 106 LYS A N 1
ATOM 827 C CA . LYS A 1 106 ? -11.676 -11.205 23.149 1.00 92.12 106 LYS A CA 1
ATOM 828 C C . LYS A 1 106 ? -12.632 -10.658 22.086 1.00 92.12 106 LYS A C 1
ATOM 830 O O . LYS A 1 106 ? -13.339 -11.416 21.419 1.00 92.12 106 LYS A O 1
ATOM 835 N N . ARG A 1 107 ? -12.689 -9.331 21.964 1.00 93.69 107 ARG A N 1
ATOM 836 C CA . ARG A 1 107 ? -13.585 -8.622 21.044 1.00 93.69 107 ARG A CA 1
ATOM 837 C C . ARG A 1 107 ? -12.856 -7.546 20.261 1.00 93.69 107 ARG A C 1
ATOM 839 O O . ARG A 1 107 ? -11.911 -6.925 20.751 1.00 93.69 107 ARG A O 1
ATOM 846 N N . TYR A 1 108 ? -13.364 -7.322 19.054 1.00 96.12 108 TYR A N 1
ATOM 847 C CA . TYR A 1 108 ? -13.017 -6.174 18.233 1.00 96.12 108 TYR A CA 1
ATOM 848 C C . TYR A 1 108 ? -13.863 -4.958 18.611 1.00 96.12 108 TYR A C 1
ATOM 850 O O . TYR A 1 108 ? -15.034 -5.099 18.967 1.00 96.12 108 TYR A O 1
ATOM 858 N N . ALA A 1 109 ? -13.282 -3.773 18.468 1.00 95.56 109 ALA A N 1
ATOM 859 C CA . ALA A 1 109 ? -13.983 -2.495 18.501 1.00 95.56 109 ALA A CA 1
ATOM 860 C C . ALA A 1 109 ? -13.533 -1.630 17.320 1.00 95.56 109 ALA A C 1
ATOM 862 O O . ALA A 1 109 ? -12.422 -1.792 16.822 1.00 95.56 109 ALA A O 1
ATOM 863 N N . LEU A 1 110 ? -14.398 -0.717 16.882 1.00 94.81 110 LEU A N 1
ATOM 864 C CA . LEU A 1 110 ? -14.057 0.293 15.885 1.00 94.81 110 LEU A CA 1
ATOM 865 C C . LEU A 1 110 ? -13.996 1.662 16.538 1.00 94.81 110 LEU A C 1
ATOM 867 O O . LEU A 1 110 ? -14.903 2.014 17.292 1.00 94.81 110 LEU A O 1
ATOM 871 N N . LEU A 1 111 ? -12.985 2.442 16.172 1.00 93.75 111 LEU A N 1
ATOM 872 C CA . LEU A 1 111 ? -12.995 3.877 16.392 1.00 93.75 111 LEU A CA 1
ATOM 873 C C . LEU A 1 111 ? -14.042 4.528 15.482 1.00 93.75 111 LEU A C 1
ATOM 875 O O . LEU A 1 111 ? -14.121 4.253 14.281 1.00 93.75 111 LEU A O 1
ATOM 879 N N . GLN A 1 112 ? -14.857 5.401 16.061 1.00 92.31 112 GLN A N 1
ATOM 880 C CA . GLN A 1 112 ? -15.914 6.137 15.380 1.00 92.31 112 GLN A CA 1
ATOM 881 C C . GLN A 1 112 ? -15.906 7.606 15.815 1.00 92.31 112 GLN A C 1
ATOM 883 O O . GLN A 1 112 ? -15.578 7.899 16.964 1.00 92.31 112 GLN A O 1
ATOM 888 N N . PRO A 1 113 ? -16.264 8.553 14.928 1.00 92.62 113 PRO A N 1
ATOM 889 C CA . PRO A 1 113 ? -16.418 9.952 15.312 1.00 92.62 113 PRO A CA 1
ATOM 890 C C . PRO A 1 113 ? -17.450 10.089 16.433 1.00 92.62 113 PRO A C 1
ATOM 892 O O . PRO A 1 113 ? -18.611 9.724 16.239 1.00 92.62 113 PRO A O 1
ATOM 895 N N . SER A 1 114 ? -17.042 10.634 17.577 1.00 90.06 114 SER A N 1
ATOM 896 C CA . SER A 1 114 ? -17.940 10.847 18.707 1.00 90.06 114 SER A CA 1
ATOM 897 C C . SER A 1 114 ? -19.024 11.871 18.359 1.00 90.06 114 SER A C 1
ATOM 899 O O . SER A 1 114 ? -18.769 12.885 17.701 1.00 90.06 114 SER A O 1
ATOM 901 N N . GLU A 1 115 ? -20.253 11.597 18.794 1.00 84.75 115 GLU A N 1
ATOM 902 C CA . GLU A 1 115 ? -21.352 12.570 18.774 1.00 84.75 115 GLU A CA 1
ATOM 903 C C . GLU A 1 115 ? -21.379 13.420 20.054 1.00 84.75 115 GLU A C 1
ATOM 905 O O . GLU A 1 115 ? -22.041 14.457 20.086 1.00 84.75 115 GLU A O 1
ATOM 910 N N . ALA A 1 116 ? -20.667 12.996 21.103 1.00 82.69 116 ALA A N 1
ATOM 911 C CA . ALA A 1 116 ? -20.595 13.715 22.364 1.00 82.69 116 ALA A CA 1
ATOM 912 C C . ALA A 1 116 ? -19.608 14.885 22.276 1.00 82.69 116 ALA A C 1
ATOM 914 O O . ALA A 1 116 ? -18.608 14.840 21.552 1.00 82.69 116 ALA A O 1
ATOM 915 N N . GLN A 1 117 ? -19.881 15.935 23.049 1.00 75.69 117 GLN A N 1
ATOM 916 C CA . GLN A 1 117 ? -18.917 17.009 23.231 1.00 75.69 117 GLN A CA 1
ATOM 917 C C . GLN A 1 117 ? -17.716 16.464 24.024 1.00 75.69 117 GLN A C 1
ATOM 919 O O . GLN A 1 117 ? -17.937 15.799 25.038 1.00 75.69 117 GLN A O 1
ATOM 924 N N . PRO A 1 118 ? -16.469 16.709 23.580 1.00 78.12 118 PRO A N 1
ATOM 925 C CA . PRO A 1 118 ? -15.295 16.283 24.331 1.00 78.12 118 PRO A CA 1
ATOM 926 C C . PRO A 1 118 ? -15.305 16.910 25.730 1.00 78.12 118 PRO A C 1
ATOM 928 O O . PRO A 1 118 ? -15.598 18.097 25.871 1.00 78.12 118 PRO A O 1
ATOM 931 N N . ASP A 1 119 ? -14.951 16.132 26.751 1.00 82.50 119 ASP A N 1
ATOM 932 C CA . ASP A 1 119 ? -14.792 16.589 28.139 1.00 82.50 119 ASP A CA 1
ATOM 933 C C . ASP A 1 119 ? -13.374 17.119 28.436 1.00 82.50 119 ASP A C 1
ATOM 935 O O . ASP A 1 119 ? -13.025 17.413 29.580 1.00 82.50 119 ASP A O 1
ATOM 939 N N . PHE A 1 120 ? -12.562 17.286 27.390 1.00 82.81 120 PHE A N 1
ATOM 940 C CA . PHE A 1 120 ? -11.205 17.812 27.436 1.00 82.81 120 PHE A CA 1
ATOM 941 C C . PHE A 1 120 ? -11.038 19.003 26.488 1.00 82.81 120 PHE A C 1
ATOM 943 O O . PHE A 1 120 ? -11.727 19.138 25.477 1.00 82.81 120 PHE A O 1
ATOM 950 N N . TYR A 1 121 ? -10.065 19.858 26.798 1.00 82.00 121 TYR A N 1
ATOM 951 C CA . TYR A 1 121 ? -9.720 21.013 25.973 1.00 82.00 121 TYR A CA 1
ATOM 952 C C . TYR A 1 121 ? -8.581 20.667 25.015 1.00 82.00 121 TYR A C 1
ATOM 954 O O . TYR A 1 121 ? -7.545 20.142 25.421 1.00 82.00 121 TYR A O 1
ATOM 962 N N . THR A 1 122 ? -8.767 20.977 23.734 1.00 82.56 122 THR A N 1
ATOM 963 C CA . THR A 1 122 ? -7.740 20.848 22.697 1.00 82.56 122 THR A CA 1
ATOM 964 C C . THR A 1 122 ? -8.007 21.838 21.565 1.00 82.56 122 THR A C 1
ATOM 966 O O . THR A 1 122 ? -9.127 22.332 21.419 1.00 82.56 122 THR A O 1
ATOM 969 N N . GLU A 1 123 ? -6.994 22.114 20.749 1.00 84.56 123 GLU A N 1
ATOM 970 C CA . GLU A 1 123 ? -7.162 22.867 19.508 1.00 84.56 1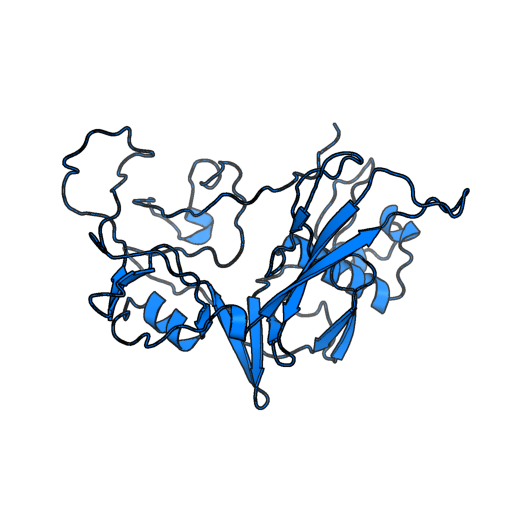23 GLU A CA 1
ATOM 971 C C . GLU A 1 123 ? -7.599 21.906 18.389 1.00 84.56 123 GLU A C 1
ATOM 973 O O . GLU A 1 123 ? -6.862 20.968 18.066 1.00 84.56 123 GLU A O 1
ATOM 978 N N . PRO A 1 124 ? -8.793 22.085 17.790 1.00 84.69 124 PRO A N 1
ATOM 979 C CA . PRO A 1 124 ? -9.262 21.179 16.754 1.00 84.69 124 PRO A CA 1
ATOM 980 C C . PRO A 1 124 ? -8.398 21.311 15.485 1.00 84.69 124 PRO A C 1
ATOM 982 O O . PRO A 1 124 ? -8.131 22.423 15.027 1.00 84.69 124 PRO A O 1
ATOM 985 N N . PRO A 1 125 ? -8.010 20.196 14.839 1.00 84.50 125 PRO A N 1
ATOM 986 C CA . PRO A 1 125 ? -7.171 20.214 13.638 1.00 84.50 125 PRO A CA 1
ATOM 987 C C . PRO A 1 125 ? -7.878 20.804 12.405 1.00 84.50 125 PRO A C 1
ATOM 989 O O . PRO A 1 125 ? -7.221 21.140 11.410 1.00 84.50 125 PRO A O 1
ATOM 992 N N . PHE A 1 126 ? -9.213 20.872 12.430 1.00 87.25 126 PHE A N 1
ATOM 993 C CA . PHE A 1 126 ? -10.075 21.501 11.427 1.00 87.25 126 PHE A CA 1
ATOM 994 C C . PHE A 1 126 ? -11.473 21.786 11.980 1.00 87.25 126 PHE A C 1
ATOM 996 O O . PHE A 1 126 ? -11.901 21.213 12.982 1.00 87.25 126 PHE A O 1
ATOM 1003 N N . GLU A 1 127 ? -12.205 22.641 11.269 1.00 86.38 127 GLU A N 1
ATOM 1004 C CA . GLU A 1 127 ? -13.606 22.934 11.547 1.00 86.38 127 GLU A CA 1
ATOM 1005 C C . GLU A 1 127 ? -14.486 21.678 11.453 1.00 86.38 127 GLU A C 1
ATOM 1007 O O . GLU A 1 127 ? -14.420 20.905 10.497 1.00 86.38 127 GLU A O 1
ATOM 1012 N N . GLY A 1 128 ? -15.333 21.472 12.463 1.00 87.69 128 GLY A N 1
ATOM 1013 C CA . GLY A 1 128 ? -16.227 20.318 12.520 1.00 87.69 128 GLY A CA 1
ATOM 1014 C C . GLY A 1 128 ? -15.526 18.986 12.800 1.00 87.69 128 GLY A C 1
ATOM 1015 O O . GLY A 1 128 ? -16.156 17.941 12.593 1.00 87.69 128 GLY A O 1
ATOM 1016 N N . TRP A 1 129 ? -14.264 19.024 13.257 1.00 90.50 129 TRP A N 1
ATOM 1017 C CA . TRP A 1 129 ? -13.553 17.862 13.783 1.00 90.50 129 TRP A CA 1
ATOM 1018 C C . TRP A 1 129 ? -14.293 17.249 14.969 1.00 90.50 129 TRP A C 1
ATOM 1020 O O . TRP A 1 129 ? -14.830 17.951 15.828 1.00 90.50 129 TRP A O 1
ATOM 1030 N N . ARG A 1 130 ? -14.296 15.920 15.011 1.00 91.88 130 ARG A N 1
ATOM 1031 C CA . ARG A 1 130 ? -14.838 15.113 16.097 1.00 91.88 130 ARG A CA 1
ATOM 1032 C C . ARG A 1 130 ? -13.757 14.152 16.580 1.00 91.88 130 ARG A C 1
ATOM 1034 O O . ARG A 1 130 ? -13.150 13.480 15.735 1.00 91.88 130 ARG A O 1
ATOM 1041 N N . PRO A 1 131 ? -13.509 14.057 17.898 1.00 90.75 131 PRO A N 1
ATOM 1042 C CA . PRO A 1 131 ? -12.602 13.048 18.418 1.00 90.75 131 PRO A CA 1
ATOM 1043 C C . PRO A 1 131 ? -13.148 11.657 18.104 1.00 90.75 131 PRO A C 1
ATOM 1045 O O . PRO A 1 131 ? -14.357 11.458 17.966 1.00 90.75 131 PRO A O 1
ATOM 1048 N N . LEU A 1 132 ? -12.238 10.704 17.967 1.00 91.19 132 LEU A N 1
ATOM 1049 C CA . LEU A 1 132 ? -12.603 9.311 17.786 1.00 91.19 132 LEU A CA 1
ATOM 1050 C C . LEU A 1 132 ? -12.806 8.660 19.147 1.00 91.19 132 LEU A C 1
ATOM 1052 O O . LEU A 1 132 ? -11.986 8.837 20.044 1.00 91.19 132 LEU A O 1
ATOM 1056 N N . ASP A 1 133 ? -13.888 7.905 19.265 1.00 89.31 133 ASP A N 1
ATOM 1057 C CA . ASP A 1 133 ? -14.224 7.096 20.428 1.00 89.31 133 ASP A CA 1
ATOM 1058 C C . ASP A 1 133 ? -14.424 5.639 19.996 1.00 89.31 133 ASP A C 1
ATOM 1060 O O . ASP A 1 133 ? -14.750 5.353 18.843 1.00 89.31 133 ASP A O 1
ATOM 1064 N N . GLY A 1 134 ? -14.204 4.712 20.915 1.00 84.31 134 GLY A N 1
ATOM 1065 C CA . GLY A 1 134 ? -14.260 3.278 20.678 1.00 84.31 134 GLY A CA 1
ATOM 1066 C C . GLY A 1 134 ? -13.068 2.559 21.297 1.00 84.31 134 GLY A C 1
ATOM 1067 O O . GLY A 1 134 ? -11.940 3.030 21.244 1.00 84.31 134 GLY A O 1
ATOM 1068 N N . GLY A 1 135 ? -13.323 1.388 21.883 1.00 77.19 135 GLY A N 1
ATOM 1069 C CA . GLY A 1 135 ? -12.276 0.555 22.475 1.00 77.19 135 GLY A CA 1
ATOM 1070 C C . GLY A 1 135 ? -11.554 1.233 23.643 1.00 77.19 135 GLY A C 1
ATOM 1071 O O . GLY A 1 135 ? -10.415 1.658 23.504 1.00 77.19 135 GLY A O 1
ATOM 1072 N N . GLY A 1 136 ? -12.218 1.301 24.802 1.00 83.75 136 GLY A N 1
ATOM 1073 C CA . GLY A 1 136 ? -11.660 1.873 26.033 1.00 83.75 136 GLY A CA 1
ATOM 1074 C C . GLY A 1 136 ? -10.452 1.110 26.602 1.00 83.75 136 GLY A C 1
ATOM 1075 O O . GLY A 1 136 ? -9.698 0.445 25.890 1.00 83.75 136 GLY A O 1
ATOM 1076 N N . ALA A 1 137 ? -10.256 1.180 27.921 1.00 84.44 137 ALA A N 1
ATOM 1077 C CA . ALA A 1 137 ? -9.132 0.509 28.575 1.00 84.44 137 ALA A CA 1
ATOM 1078 C C . ALA A 1 137 ? -9.030 -0.977 28.164 1.00 84.44 137 ALA A C 1
ATOM 1080 O O . ALA A 1 137 ? -10.015 -1.714 28.183 1.00 84.44 137 ALA A O 1
ATOM 1081 N N . GLY A 1 138 ? -7.830 -1.400 27.756 1.00 87.25 138 GLY A N 1
ATOM 1082 C CA . GLY A 1 138 ? -7.547 -2.779 27.342 1.00 87.25 138 GLY A CA 1
ATOM 1083 C C . GLY A 1 138 ? -7.672 -3.065 25.840 1.00 87.25 138 GLY A C 1
ATOM 1084 O O . GLY A 1 138 ? -7.320 -4.168 25.421 1.00 87.25 138 GLY A O 1
ATOM 1085 N N . TYR A 1 139 ? -8.113 -2.106 25.021 1.00 93.94 139 TYR A N 1
ATOM 1086 C CA . TYR A 1 139 ? -8.066 -2.216 23.559 1.00 93.94 139 TYR A CA 1
ATOM 1087 C C . TYR A 1 139 ? -6.745 -1.684 22.994 1.00 93.94 139 TYR A C 1
ATOM 1089 O O . TYR A 1 139 ? -6.171 -0.725 23.510 1.00 93.94 139 TYR A O 1
ATOM 1097 N N . LYS A 1 140 ? -6.239 -2.332 21.940 1.00 92.19 140 LYS A N 1
ATOM 1098 C CA . LYS A 1 140 ? -4.980 -1.973 21.271 1.00 92.19 140 LYS A CA 1
ATOM 1099 C C . LYS A 1 140 ? -5.109 -2.074 19.755 1.00 92.19 140 LYS A C 1
ATOM 1101 O O . LYS A 1 140 ? -5.910 -2.866 19.256 1.00 92.19 140 LYS A O 1
ATOM 1106 N N . GLU A 1 141 ? -4.281 -1.303 19.053 1.00 90.56 141 GLU A N 1
ATOM 1107 C CA . GLU A 1 141 ? -4.046 -1.455 17.613 1.00 90.56 141 GLU A CA 1
ATOM 1108 C C . GLU A 1 141 ? -3.551 -2.874 17.289 1.00 90.56 141 GLU A C 1
ATOM 1110 O O . GLU A 1 141 ? -2.866 -3.519 18.093 1.00 90.56 141 GLU A O 1
ATOM 1115 N N . LEU A 1 142 ? -3.908 -3.361 16.103 1.00 89.81 142 LEU A N 1
ATOM 1116 C CA . LEU A 1 142 ? -3.596 -4.707 15.639 1.00 89.81 142 LEU A CA 1
ATOM 1117 C C . LEU A 1 142 ? -2.405 -4.703 14.681 1.00 89.81 142 LEU A C 1
ATOM 1119 O O . LEU A 1 142 ? -2.460 -4.103 13.615 1.00 89.81 142 LEU A O 1
ATOM 1123 N N . ASP A 1 143 ? -1.373 -5.473 15.017 1.00 88.75 143 ASP A N 1
ATOM 1124 C CA . ASP A 1 143 ? -0.292 -5.828 14.091 1.00 88.75 143 ASP A CA 1
ATOM 1125 C C . ASP A 1 143 ? -0.607 -7.179 13.424 1.00 88.75 143 ASP A C 1
ATOM 1127 O O . ASP A 1 143 ? -0.063 -8.235 13.774 1.00 88.75 143 ASP A O 1
ATOM 1131 N N . ARG A 1 144 ? -1.649 -7.177 12.585 1.00 94.25 144 ARG A N 1
ATOM 1132 C CA . ARG A 1 144 ? -2.236 -8.367 11.950 1.00 94.25 144 ARG A CA 1
ATOM 1133 C C . ARG A 1 144 ? -2.736 -8.050 10.543 1.00 94.25 144 ARG A C 1
ATOM 1135 O O . ARG A 1 144 ? -2.926 -6.893 10.184 1.00 94.25 144 ARG A O 1
ATOM 1142 N N . TRP A 1 145 ? -2.978 -9.102 9.773 1.00 96.75 145 TRP A N 1
ATOM 1143 C CA . TRP A 1 145 ? -3.402 -9.042 8.381 1.00 96.75 145 TRP A CA 1
ATOM 1144 C C . TRP A 1 145 ? -4.801 -9.635 8.199 1.00 96.75 145 TRP A C 1
ATOM 1146 O O . TRP A 1 145 ? -5.177 -10.591 8.873 1.00 96.75 145 TRP A O 1
ATOM 1156 N N . MET A 1 146 ? -5.568 -9.069 7.277 1.00 96.88 146 MET A N 1
ATOM 1157 C CA . MET A 1 146 ? -6.905 -9.508 6.894 1.00 96.88 146 MET A CA 1
ATOM 1158 C C . MET A 1 146 ? -6.870 -10.146 5.513 1.00 96.88 146 MET A C 1
ATOM 1160 O O . MET A 1 146 ? -6.275 -9.577 4.598 1.00 96.88 146 MET A O 1
ATOM 1164 N N . ASP A 1 147 ? -7.543 -11.283 5.358 1.00 95.06 147 ASP A N 1
ATOM 1165 C CA . ASP A 1 147 ? -7.909 -11.800 4.037 1.00 95.06 147 ASP A CA 1
ATOM 1166 C C . ASP A 1 147 ? -8.968 -10.893 3.363 1.00 95.06 147 ASP A C 1
ATOM 1168 O O . ASP A 1 147 ? -9.548 -10.000 3.995 1.00 95.06 147 ASP A O 1
ATOM 1172 N N . GLN A 1 148 ? -9.239 -11.109 2.071 1.00 92.31 148 GLN A N 1
ATOM 1173 C CA . GLN A 1 148 ? -10.225 -10.319 1.320 1.00 92.31 148 GLN A CA 1
ATOM 1174 C C . GLN A 1 148 ? -11.614 -10.333 1.977 1.00 92.31 148 GLN A C 1
ATOM 1176 O O . GLN A 1 148 ? -12.243 -9.288 2.121 1.00 92.31 148 GLN A O 1
ATOM 1181 N N . ARG A 1 149 ? -12.079 -11.499 2.434 1.00 92.94 149 ARG A N 1
ATOM 1182 C CA . ARG A 1 149 ? -13.398 -11.654 3.062 1.00 92.94 149 ARG A CA 1
ATOM 1183 C C . ARG A 1 149 ? -13.475 -10.883 4.383 1.00 92.94 149 ARG A C 1
ATOM 1185 O O . ARG A 1 149 ? -14.494 -10.262 4.670 1.00 92.94 149 ARG A O 1
ATOM 1192 N N . GLN A 1 150 ? -12.436 -10.940 5.208 1.00 96.19 150 GLN A N 1
ATOM 1193 C CA . GLN A 1 150 ? -12.340 -10.202 6.466 1.00 96.19 150 GLN A CA 1
ATOM 1194 C C . GLN A 1 150 ? -12.334 -8.698 6.202 1.00 96.19 150 GLN A C 1
ATOM 1196 O O . GLN A 1 150 ? -13.068 -7.965 6.865 1.00 96.19 150 GLN A O 1
ATOM 1201 N N . PHE A 1 151 ? -11.563 -8.251 5.210 1.00 94.31 151 PHE A N 1
ATOM 1202 C CA . PHE A 1 151 ? -11.510 -6.847 4.832 1.00 94.31 151 PHE A CA 1
ATOM 1203 C C . PHE A 1 151 ? -12.874 -6.342 4.345 1.00 94.31 151 PHE A C 1
ATOM 1205 O O . PHE A 1 151 ? -13.357 -5.325 4.841 1.00 94.31 151 PHE A O 1
ATOM 1212 N N . ASP A 1 152 ? -13.564 -7.104 3.492 1.00 91.94 152 ASP A N 1
ATOM 1213 C CA . ASP A 1 152 ? -14.914 -6.771 3.029 1.00 91.94 152 ASP A CA 1
ATOM 1214 C C . ASP A 1 152 ? -15.903 -6.671 4.198 1.00 91.94 152 ASP A C 1
ATOM 1216 O O . ASP A 1 152 ? -16.644 -5.695 4.303 1.00 91.94 152 ASP A O 1
ATOM 1220 N N . ARG A 1 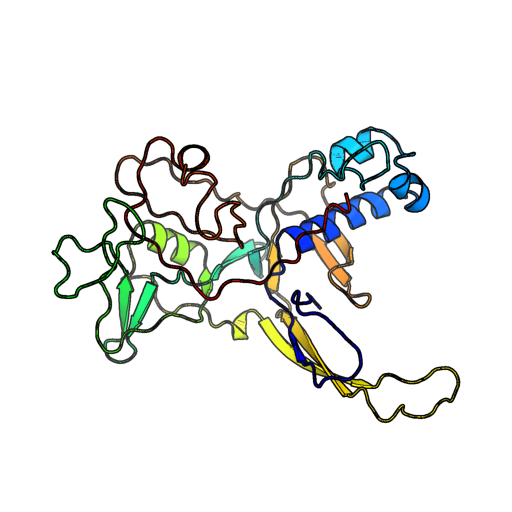153 ? -15.885 -7.621 5.142 1.00 94.00 153 ARG A N 1
ATOM 1221 C CA . ARG A 1 153 ? -16.730 -7.549 6.351 1.00 94.00 153 ARG A CA 1
ATOM 1222 C C . ARG A 1 153 ? -16.427 -6.306 7.183 1.00 94.00 153 ARG A C 1
ATOM 1224 O O . ARG A 1 153 ? -17.350 -5.641 7.649 1.00 94.00 153 ARG A O 1
ATOM 1231 N N . TYR A 1 154 ? -15.151 -5.965 7.347 1.00 94.25 154 TYR A N 1
ATOM 1232 C CA . TYR A 1 154 ? -14.738 -4.748 8.041 1.00 94.25 154 TYR A CA 1
ATOM 1233 C C . TYR A 1 154 ? -15.241 -3.474 7.328 1.00 94.25 154 TYR A C 1
ATOM 1235 O O . TYR A 1 154 ? -15.733 -2.565 8.004 1.00 94.25 154 TYR A O 1
ATOM 1243 N N . LEU A 1 155 ? -15.199 -3.416 5.989 1.00 90.31 155 LEU A N 1
ATOM 1244 C CA . LEU A 1 155 ? -15.721 -2.285 5.206 1.00 90.31 155 LEU A CA 1
ATOM 1245 C C . LEU A 1 155 ? -17.228 -2.076 5.418 1.00 90.31 155 LEU A C 1
ATOM 1247 O O . LEU A 1 155 ? -17.689 -0.937 5.443 1.00 90.31 155 LEU A O 1
ATOM 1251 N N . HIS A 1 156 ? -17.974 -3.158 5.647 1.00 89.56 156 HIS A N 1
ATOM 1252 C CA . HIS A 1 156 ? -19.404 -3.123 5.976 1.00 89.56 156 HIS A CA 1
ATOM 1253 C C . HIS A 1 156 ? -19.684 -2.908 7.477 1.00 89.56 156 HIS A C 1
ATOM 1255 O O . HIS A 1 156 ? -20.837 -2.884 7.899 1.00 89.56 156 HIS A O 1
ATOM 1261 N N . GLY A 1 157 ? -18.645 -2.748 8.307 1.00 90.38 157 GLY A N 1
ATOM 1262 C CA . GLY A 1 157 ? -18.773 -2.580 9.758 1.00 90.38 157 GLY A CA 1
ATOM 1263 C C . GLY A 1 157 ? -19.070 -3.875 10.526 1.00 90.38 157 GLY A C 1
ATOM 1264 O O . GLY A 1 157 ? -19.312 -3.835 11.732 1.00 90.38 157 GLY A O 1
ATOM 1265 N N . GLU A 1 158 ? -19.013 -5.038 9.877 1.00 93.75 158 GLU A N 1
ATOM 1266 C CA . GLU A 1 158 ? -19.355 -6.341 10.455 1.00 93.75 158 GLU A CA 1
ATOM 1267 C C . GLU A 1 158 ? -18.199 -6.964 11.260 1.00 93.75 158 GLU A C 1
ATOM 1269 O O . GLU A 1 158 ? -17.748 -8.082 10.991 1.00 93.75 158 GLU A O 1
ATOM 1274 N N . ILE A 1 159 ? -17.712 -6.271 12.289 1.00 94.56 159 ILE A N 1
ATOM 1275 C CA . ILE A 1 159 ? -16.479 -6.661 12.999 1.00 94.56 159 ILE A CA 1
ATOM 1276 C C . ILE A 1 159 ? -16.613 -7.888 13.913 1.00 94.56 159 ILE A C 1
ATOM 1278 O O . ILE A 1 159 ? -15.622 -8.555 14.207 1.00 94.56 159 ILE A O 1
ATOM 1282 N N . ALA A 1 160 ? -17.828 -8.229 14.354 1.00 90.25 160 ALA A N 1
ATOM 1283 C CA . ALA A 1 160 ? -18.054 -9.337 15.288 1.00 90.25 160 ALA A CA 1
ATOM 1284 C C . ALA A 1 160 ? -17.688 -10.716 14.703 1.00 90.25 160 ALA A C 1
ATOM 1286 O O . ALA A 1 160 ? -17.373 -11.639 15.448 1.00 90.25 160 ALA A O 1
ATOM 1287 N N . GLY A 1 161 ? -17.710 -10.854 13.373 1.00 85.62 161 GLY A N 1
ATOM 1288 C CA . GLY A 1 161 ? -17.432 -12.107 12.665 1.00 85.62 161 GLY A CA 1
ATOM 1289 C C . GLY A 1 161 ? -16.092 -12.132 11.928 1.00 85.62 161 GLY A C 1
ATOM 1290 O O . GLY A 1 161 ? -15.943 -12.913 10.994 1.00 85.62 161 GLY A O 1
ATOM 1291 N N . LEU A 1 162 ? -15.132 -11.267 12.280 1.00 94.38 162 LEU A N 1
ATOM 1292 C CA . LEU A 1 162 ? -13.804 -11.276 11.644 1.00 94.38 162 LEU A CA 1
ATOM 1293 C C . LEU A 1 162 ? -12.980 -12.525 11.998 1.00 94.38 162 LEU A C 1
ATOM 1295 O O . LEU A 1 162 ? -12.084 -12.901 11.245 1.00 94.38 162 LEU A O 1
ATOM 1299 N N . GLY A 1 163 ? -13.297 -13.194 13.111 1.00 93.12 163 GLY A N 1
ATOM 1300 C CA . GLY A 1 163 ? -12.515 -14.329 13.602 1.00 93.12 163 GLY A CA 1
ATOM 1301 C C . GLY A 1 163 ? -11.091 -13.914 13.972 1.00 93.12 163 GLY A C 1
ATOM 1302 O O . GLY A 1 163 ? -10.850 -12.762 14.327 1.00 93.12 163 GLY A O 1
ATOM 1303 N N . THR A 1 164 ? -10.143 -14.844 13.911 1.00 94.62 164 THR A N 1
ATOM 1304 C CA . THR A 1 164 ? -8.722 -14.543 14.135 1.00 94.62 164 THR A CA 1
ATOM 1305 C C . THR A 1 164 ? -8.103 -13.979 12.860 1.00 94.62 164 THR A C 1
ATOM 1307 O O . THR A 1 164 ? -8.208 -14.591 11.798 1.00 94.62 164 THR A O 1
ATOM 1310 N N . LEU A 1 165 ? -7.455 -12.819 12.970 1.00 96.75 165 LEU A N 1
ATOM 1311 C CA . LEU A 1 165 ? -6.687 -12.231 11.873 1.00 96.75 165 LEU A CA 1
ATOM 1312 C C . LEU A 1 165 ? -5.339 -12.941 11.692 1.00 96.75 165 LEU A C 1
ATOM 1314 O O . LEU A 1 165 ? -4.773 -13.491 12.640 1.00 96.75 165 LEU A O 1
ATOM 1318 N N . THR A 1 166 ? -4.811 -12.883 10.477 1.00 97.00 166 THR A N 1
ATOM 1319 C CA . THR A 1 166 ? -3.559 -13.524 10.067 1.00 97.00 166 THR A CA 1
ATOM 1320 C C . THR A 1 166 ? -2.349 -12.860 10.726 1.00 97.00 166 THR A C 1
ATOM 1322 O O . THR A 1 166 ? -2.239 -11.634 10.783 1.00 97.00 166 THR A O 1
ATOM 1325 N N . GLU A 1 167 ? -1.414 -13.663 11.237 1.00 95.56 167 GLU A N 1
ATOM 1326 C CA . GLU A 1 167 ? -0.168 -13.146 11.813 1.00 95.56 167 GLU A CA 1
ATOM 1327 C C . GLU A 1 167 ? 0.819 -12.728 10.722 1.00 95.56 167 GLU A C 1
ATOM 1329 O O . GLU A 1 167 ? 0.969 -13.435 9.727 1.00 95.56 167 GLU A O 1
ATOM 1334 N N . GLU A 1 168 ? 1.547 -11.626 10.928 1.00 93.62 168 GLU A N 1
ATOM 1335 C CA . GLU A 1 168 ? 2.582 -11.165 9.986 1.00 93.62 168 GLU A CA 1
ATOM 1336 C C . GLU A 1 168 ? 3.593 -12.276 9.662 1.00 93.62 168 GLU A C 1
ATOM 1338 O O . GLU A 1 168 ? 3.866 -12.551 8.496 1.00 93.62 168 GLU A O 1
ATOM 1343 N N . SER A 1 169 ? 4.061 -12.985 10.693 1.00 94.12 169 SER A N 1
ATOM 1344 C CA . SER A 1 169 ? 5.028 -14.087 10.600 1.00 94.12 169 SER A CA 1
ATOM 1345 C C . SER A 1 169 ? 4.563 -15.261 9.733 1.00 94.12 169 SER A C 1
ATOM 1347 O O . SER A 1 169 ? 5.395 -16.046 9.276 1.00 94.12 169 SER A O 1
ATOM 1349 N N . SER A 1 170 ? 3.254 -15.393 9.500 1.00 94.69 170 SER A N 1
ATOM 1350 C CA . SER A 1 170 ? 2.678 -16.407 8.610 1.00 94.69 170 SER A CA 1
ATOM 1351 C C . SER A 1 170 ? 2.665 -15.986 7.138 1.00 94.69 170 SER A C 1
ATOM 1353 O O . SER A 1 170 ? 2.433 -16.825 6.271 1.00 94.69 170 SER A O 1
ATOM 1355 N N . LEU A 1 171 ? 2.939 -14.707 6.852 1.00 95.69 171 LEU A N 1
ATOM 1356 C CA . LEU A 1 171 ? 3.056 -14.157 5.502 1.00 95.69 171 LEU A CA 1
ATOM 1357 C C . LEU A 1 171 ? 4.518 -13.907 5.126 1.00 95.69 171 LEU A C 1
ATOM 1359 O O . LEU A 1 171 ? 4.980 -14.317 4.063 1.00 95.69 171 LEU A O 1
ATOM 1363 N N . PHE A 1 172 ? 5.274 -13.271 6.014 1.00 94.19 172 PHE A N 1
ATOM 1364 C CA . PHE A 1 172 ? 6.687 -12.992 5.803 1.00 94.19 172 PHE A CA 1
ATOM 1365 C C . PHE A 1 172 ? 7.416 -12.825 7.134 1.00 94.19 172 PHE A C 1
ATOM 1367 O O . PHE A 1 172 ? 6.837 -12.542 8.178 1.00 94.19 172 PHE A O 1
ATOM 1374 N N . THR A 1 173 ? 8.730 -12.987 7.095 1.00 92.69 173 THR A N 1
ATOM 1375 C CA . THR A 1 173 ? 9.611 -12.735 8.235 1.00 92.69 173 THR A CA 1
ATOM 1376 C C . THR A 1 173 ? 10.711 -11.764 7.841 1.00 92.69 173 THR A C 1
ATOM 1378 O O . THR A 1 173 ? 10.907 -11.448 6.665 1.00 92.69 173 THR A O 1
ATOM 1381 N N . PHE A 1 174 ? 11.444 -11.272 8.834 1.00 86.25 174 PHE A N 1
ATOM 1382 C CA . PHE A 1 174 ? 12.601 -10.430 8.592 1.00 86.25 174 PHE A CA 1
ATOM 1383 C C . PHE A 1 174 ? 13.885 -11.143 9.003 1.00 86.25 174 PHE A C 1
ATOM 1385 O O . PHE A 1 174 ? 14.025 -11.555 10.151 1.00 86.25 174 PHE A O 1
ATOM 1392 N N . GLU A 1 175 ? 14.848 -11.210 8.089 1.00 84.12 175 GLU A N 1
ATOM 1393 C CA . GLU A 1 175 ? 16.178 -11.761 8.334 1.00 84.12 175 GLU A CA 1
ATOM 1394 C C . GLU A 1 175 ? 17.199 -10.641 8.505 1.00 84.12 175 GLU A C 1
ATOM 1396 O O . GLU A 1 175 ? 17.350 -9.782 7.635 1.00 84.12 175 GLU A O 1
ATOM 1401 N N . GLU A 1 176 ? 17.956 -10.663 9.595 1.00 79.69 176 GLU A N 1
ATOM 1402 C CA . GLU A 1 176 ? 19.092 -9.764 9.764 1.00 79.69 176 GLU A CA 1
ATOM 1403 C C . GLU A 1 176 ? 20.364 -10.414 9.229 1.00 79.69 176 GLU A C 1
ATOM 1405 O O . GLU A 1 176 ? 20.747 -11.499 9.662 1.00 79.69 176 GLU A O 1
ATOM 1410 N N . ARG A 1 177 ? 21.050 -9.735 8.307 1.00 76.38 177 ARG A N 1
ATOM 1411 C CA . ARG A 1 177 ? 22.355 -10.167 7.805 1.00 76.38 177 ARG A CA 1
ATOM 1412 C C . ARG A 1 177 ? 23.409 -9.112 8.146 1.00 76.38 177 ARG A C 1
ATOM 1414 O O . ARG A 1 177 ? 23.222 -7.940 7.800 1.00 76.38 177 ARG A O 1
ATOM 1421 N N . PRO A 1 178 ? 24.495 -9.489 8.837 1.00 69.19 178 PRO A N 1
ATOM 1422 C CA . PRO A 1 178 ? 25.626 -8.601 9.042 1.00 69.19 178 PRO A CA 1
ATOM 1423 C C . PRO A 1 178 ? 26.439 -8.501 7.748 1.00 69.19 178 PRO A C 1
ATOM 1425 O O . PRO A 1 178 ? 26.773 -9.514 7.136 1.00 69.19 178 PRO A O 1
ATOM 1428 N N . GLY A 1 179 ? 26.753 -7.281 7.330 1.00 61.56 179 GLY A N 1
ATOM 1429 C CA . GLY A 1 179 ? 27.647 -7.004 6.217 1.00 61.56 179 GLY A CA 1
ATOM 1430 C C . GLY A 1 179 ? 28.972 -6.431 6.709 1.00 61.56 179 GLY A C 1
ATOM 1431 O O . GLY A 1 179 ? 29.003 -5.586 7.606 1.00 61.56 179 GLY A O 1
ATOM 1432 N N . LEU A 1 180 ? 30.066 -6.890 6.103 1.00 56.81 180 LEU A N 1
ATOM 1433 C CA . LEU A 1 180 ? 31.400 -6.317 6.262 1.00 56.81 180 LEU A CA 1
ATOM 1434 C C . LEU A 1 180 ? 31.771 -5.637 4.944 1.00 56.81 180 LEU A C 1
ATOM 1436 O O . LEU A 1 180 ? 31.790 -6.286 3.900 1.00 56.81 180 LEU A O 1
ATOM 1440 N N . SER A 1 181 ? 32.044 -4.333 4.976 1.00 48.53 181 SER A N 1
ATOM 1441 C CA . SER A 1 181 ? 32.628 -3.656 3.816 1.00 48.53 181 SER A CA 1
ATOM 1442 C C . SER A 1 181 ? 34.125 -3.963 3.773 1.00 48.53 181 SER A C 1
ATOM 1444 O O . SER A 1 181 ? 34.852 -3.613 4.702 1.00 48.53 181 SER A O 1
ATOM 1446 N N . VAL A 1 182 ? 34.585 -4.618 2.707 1.00 43.34 182 VAL A N 1
ATOM 1447 C CA . VAL A 1 182 ? 36.006 -4.923 2.483 1.00 43.34 182 VAL A CA 1
ATOM 1448 C C . VAL A 1 182 ? 36.600 -3.848 1.577 1.00 43.34 182 VAL A C 1
ATOM 1450 O O . VAL A 1 182 ? 36.054 -3.568 0.512 1.00 43.34 182 VAL A O 1
ATOM 1453 N N . ASP A 1 183 ? 37.718 -3.242 1.975 1.00 44.56 183 ASP A N 1
ATOM 1454 C CA . ASP A 1 183 ? 38.496 -2.387 1.077 1.00 44.56 183 ASP A CA 1
ATOM 1455 C C . ASP A 1 183 ? 39.211 -3.267 0.037 1.00 44.56 183 ASP A C 1
ATOM 1457 O O . ASP A 1 183 ? 40.151 -4.012 0.337 1.00 44.56 183 ASP A O 1
ATOM 1461 N N . HIS A 1 184 ? 38.744 -3.182 -1.211 1.00 45.81 184 HIS A N 1
ATOM 1462 C CA . HIS A 1 184 ? 39.274 -3.938 -2.346 1.00 45.81 184 HIS A CA 1
ATOM 1463 C C . HIS A 1 184 ? 40.753 -3.642 -2.643 1.00 45.81 184 HIS A C 1
ATOM 1465 O O . HIS A 1 184 ? 41.402 -4.444 -3.315 1.00 45.81 184 HIS A O 1
ATOM 1471 N N . ARG A 1 185 ? 41.307 -2.532 -2.133 1.00 46.88 185 ARG A N 1
ATOM 1472 C CA . ARG A 1 185 ? 42.700 -2.132 -2.363 1.00 46.88 185 ARG A CA 1
ATOM 1473 C C . ARG A 1 185 ? 43.677 -2.756 -1.369 1.00 46.88 185 ARG A C 1
ATOM 1475 O O . ARG A 1 185 ? 44.841 -2.944 -1.706 1.00 46.88 185 ARG A O 1
ATOM 1482 N N . THR A 1 186 ? 43.226 -3.085 -0.161 1.00 51.25 186 THR A N 1
ATOM 1483 C CA . THR A 1 186 ? 44.102 -3.525 0.939 1.00 51.25 186 THR A CA 1
ATOM 1484 C C . THR A 1 186 ? 43.807 -4.944 1.429 1.00 51.25 186 THR A C 1
ATOM 1486 O O . THR A 1 186 ? 44.563 -5.460 2.254 1.00 51.25 186 THR A O 1
ATOM 1489 N N . ARG A 1 187 ? 42.730 -5.594 0.938 1.00 47.75 187 ARG A N 1
ATOM 1490 C CA . ARG A 1 187 ? 42.246 -6.924 1.389 1.00 47.75 187 ARG A CA 1
ATOM 1491 C C . ARG A 1 187 ? 42.180 -7.061 2.919 1.00 47.75 187 ARG A C 1
ATOM 1493 O O . ARG A 1 187 ? 42.214 -8.165 3.456 1.00 47.75 187 ARG A O 1
ATOM 1500 N N . THR A 1 188 ? 42.080 -5.942 3.627 1.00 45.22 188 THR A N 1
ATOM 1501 C CA . THR A 1 188 ? 42.012 -5.879 5.084 1.00 45.22 188 THR A CA 1
ATOM 1502 C C . THR A 1 188 ? 40.652 -5.329 5.483 1.00 45.22 188 THR A C 1
ATOM 1504 O O . THR A 1 188 ? 40.055 -4.513 4.783 1.00 45.22 188 THR A O 1
ATOM 1507 N N . ASN A 1 189 ? 40.130 -5.827 6.603 1.00 39.72 189 ASN A N 1
ATOM 1508 C CA . ASN A 1 189 ? 38.881 -5.338 7.172 1.00 39.72 189 ASN A CA 1
ATOM 1509 C C . ASN A 1 189 ? 39.072 -3.862 7.541 1.00 39.72 189 ASN A C 1
ATOM 1511 O O . ASN A 1 189 ? 39.845 -3.549 8.452 1.00 39.72 189 ASN A O 1
ATOM 1515 N N . THR A 1 190 ? 38.377 -2.950 6.864 1.00 44.16 190 THR A N 1
ATOM 1516 C CA . THR A 1 190 ? 38.351 -1.550 7.283 1.00 44.16 190 THR A CA 1
ATOM 1517 C C . THR A 1 190 ? 37.635 -1.504 8.630 1.00 44.16 190 THR A C 1
ATOM 1519 O O . THR A 1 190 ? 36.436 -1.773 8.719 1.00 44.16 190 THR A O 1
ATOM 1522 N N . LYS A 1 191 ? 38.376 -1.220 9.709 1.00 42.97 191 LYS A N 1
ATOM 1523 C CA . LYS A 1 191 ? 37.823 -0.971 11.049 1.00 42.97 191 LYS A CA 1
ATOM 1524 C C . LYS A 1 191 ? 36.899 0.256 10.997 1.00 42.97 191 LYS A C 1
ATOM 1526 O O . LYS A 1 191 ? 37.359 1.334 11.348 1.00 42.97 191 LYS A O 1
ATOM 1531 N N . SER A 1 192 ? 35.642 0.120 10.560 1.00 43.75 192 SER A N 1
ATOM 1532 C CA . SER A 1 192 ? 34.578 1.115 10.832 1.00 43.75 192 SER A CA 1
ATOM 1533 C C . SER A 1 192 ? 33.185 0.862 10.232 1.00 43.75 192 SER A C 1
ATOM 1535 O O . SER A 1 192 ? 32.304 1.666 10.517 1.00 43.75 192 SER A O 1
ATOM 1537 N N . LEU A 1 193 ? 32.902 -0.188 9.447 1.00 47.66 193 LEU A N 1
ATOM 1538 C CA . LEU A 1 193 ? 31.565 -0.325 8.826 1.00 47.66 193 LEU A CA 1
ATOM 1539 C C . LEU A 1 193 ? 30.945 -1.710 9.026 1.00 47.66 193 LEU A C 1
ATOM 1541 O O . LEU A 1 193 ? 30.792 -2.487 8.086 1.00 47.66 193 LEU A O 1
ATOM 1545 N N . TYR A 1 194 ? 30.563 -1.998 10.271 1.00 52.00 194 TYR A N 1
ATOM 1546 C CA . TYR A 1 194 ? 29.598 -3.057 10.560 1.00 52.00 194 TYR A CA 1
ATOM 1547 C C . TYR A 1 194 ? 28.201 -2.518 10.239 1.00 52.00 194 TYR A C 1
ATOM 1549 O O . TYR A 1 194 ? 27.691 -1.663 10.964 1.00 52.00 194 TYR A O 1
ATOM 1557 N N . TYR A 1 195 ? 27.582 -2.980 9.152 1.00 57.94 195 TYR A N 1
ATOM 1558 C CA . TYR A 1 195 ? 26.181 -2.661 8.872 1.00 57.94 195 TYR A CA 1
ATOM 1559 C C . TYR A 1 195 ? 25.318 -3.908 9.056 1.00 57.94 195 TYR A C 1
ATOM 1561 O O . TYR A 1 195 ? 25.709 -5.016 8.695 1.00 57.94 195 TYR A O 1
ATOM 1569 N N . ARG A 1 196 ? 24.128 -3.735 9.639 1.00 61.94 196 ARG A N 1
ATOM 1570 C CA . ARG A 1 196 ? 23.105 -4.788 9.703 1.00 61.94 196 ARG A CA 1
ATOM 1571 C C . ARG A 1 196 ? 22.016 -4.422 8.711 1.00 61.94 196 ARG A C 1
ATOM 1573 O O . ARG A 1 196 ? 21.363 -3.390 8.865 1.00 61.94 196 ARG A O 1
ATOM 1580 N N . ALA A 1 197 ? 21.834 -5.250 7.693 1.00 68.25 197 ALA A N 1
ATOM 1581 C CA . ALA A 1 197 ? 20.728 -5.115 6.759 1.00 68.25 197 ALA A CA 1
ATOM 1582 C C . ALA A 1 197 ? 19.622 -6.100 7.155 1.00 68.25 197 ALA A C 1
ATOM 1584 O O . ALA A 1 197 ? 19.873 -7.289 7.350 1.00 68.25 197 ALA A O 1
ATOM 1585 N N . ARG A 1 198 ? 18.396 -5.593 7.308 1.00 76.94 198 ARG A N 1
ATOM 1586 C CA . ARG A 1 198 ? 17.197 -6.391 7.585 1.00 76.94 198 ARG A CA 1
ATOM 1587 C C . ARG A 1 198 ? 16.479 -6.642 6.264 1.00 76.94 198 ARG A C 1
ATOM 1589 O O . ARG A 1 198 ? 15.936 -5.710 5.666 1.00 76.94 198 ARG A O 1
ATOM 1596 N N . PHE A 1 199 ? 16.508 -7.880 5.797 1.00 82.81 199 PHE A N 1
ATOM 1597 C CA . PHE A 1 199 ? 15.849 -8.353 4.584 1.00 82.81 199 PHE A CA 1
ATOM 1598 C C . PHE A 1 199 ? 14.462 -8.883 4.922 1.00 82.81 199 PHE A C 1
ATOM 1600 O O . PHE A 1 199 ? 14.236 -9.356 6.030 1.00 82.81 199 PHE A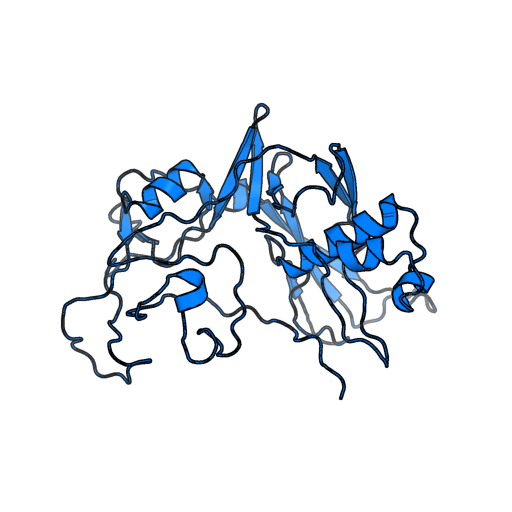 O 1
ATOM 1607 N N . VAL A 1 200 ? 13.544 -8.807 3.965 1.00 88.75 200 VAL A N 1
ATOM 1608 C CA . VAL A 1 200 ? 12.243 -9.471 4.069 1.00 88.75 200 VAL A CA 1
ATOM 1609 C C . VAL A 1 200 ? 12.353 -10.823 3.389 1.00 88.75 200 VAL A C 1
ATOM 1611 O O . VAL A 1 200 ? 12.933 -10.916 2.305 1.00 88.75 200 VAL A O 1
ATOM 1614 N N . ARG A 1 201 ? 11.792 -11.844 4.026 1.00 90.69 201 ARG A N 1
ATOM 1615 C CA . ARG A 1 201 ? 11.647 -13.193 3.498 1.00 90.69 201 ARG A CA 1
ATOM 1616 C C . ARG A 1 201 ? 10.165 -13.570 3.524 1.00 90.69 201 ARG A C 1
ATOM 1618 O O . ARG A 1 201 ? 9.677 -13.976 4.582 1.00 90.69 201 ARG A O 1
ATOM 1625 N N . PRO A 1 202 ? 9.443 -13.382 2.407 1.00 93.19 202 PRO A N 1
ATOM 1626 C CA . PRO A 1 202 ? 8.116 -13.962 2.233 1.00 93.19 202 PRO A CA 1
ATOM 1627 C C . PRO A 1 202 ? 8.171 -15.487 2.371 1.00 93.19 202 PRO A C 1
ATOM 1629 O O . PRO A 1 202 ? 9.217 -16.088 2.107 1.00 93.19 202 PRO A O 1
ATOM 1632 N N . HIS A 1 203 ? 7.069 -16.103 2.805 1.00 94.75 203 HIS A N 1
ATOM 1633 C CA . HIS A 1 203 ? 6.898 -17.554 2.665 1.00 94.75 203 HIS A CA 1
ATOM 1634 C C . HIS A 1 203 ? 6.792 -17.940 1.187 1.00 94.75 203 HIS A C 1
ATOM 1636 O O . HIS A 1 203 ? 6.485 -17.095 0.351 1.00 94.75 203 HIS A O 1
ATOM 1642 N N . ASP A 1 204 ? 7.048 -19.209 0.868 1.00 90.94 204 ASP A N 1
ATOM 1643 C CA . ASP A 1 204 ? 7.175 -19.685 -0.519 1.00 90.94 204 ASP A CA 1
ATOM 1644 C C . ASP A 1 204 ? 5.923 -19.422 -1.375 1.00 90.94 204 ASP A C 1
ATOM 1646 O O . ASP A 1 204 ? 6.021 -19.237 -2.585 1.00 90.94 204 ASP A O 1
ATOM 1650 N N . ASP A 1 205 ? 4.745 -19.379 -0.751 1.00 93.25 205 ASP A N 1
ATOM 1651 C CA . ASP A 1 205 ? 3.467 -19.100 -1.403 1.00 93.25 205 ASP A CA 1
ATOM 1652 C C . ASP A 1 205 ? 3.017 -17.635 -1.277 1.00 93.25 205 ASP A C 1
ATOM 1654 O O . ASP A 1 205 ? 1.889 -17.311 -1.646 1.00 93.25 205 ASP A O 1
ATOM 1658 N N . VAL A 1 206 ? 3.877 -16.739 -0.785 1.00 95.25 206 VAL A N 1
ATOM 1659 C CA . VAL A 1 206 ? 3.579 -15.318 -0.571 1.00 95.25 206 VAL A CA 1
ATOM 1660 C C . VAL A 1 206 ? 4.412 -14.440 -1.498 1.00 95.25 206 VAL A C 1
ATOM 1662 O O . VAL A 1 206 ? 5.635 -14.528 -1.562 1.00 95.25 206 VAL A O 1
ATOM 1665 N N . GLY A 1 207 ? 3.737 -13.520 -2.177 1.00 94.56 207 GLY A N 1
ATOM 1666 C CA . GLY A 1 207 ? 4.339 -12.556 -3.084 1.00 94.56 207 GLY A CA 1
ATOM 1667 C C . GLY A 1 207 ? 3.698 -11.177 -2.983 1.00 94.56 207 GLY A C 1
ATOM 1668 O O . GLY A 1 207 ? 2.975 -10.853 -2.036 1.00 94.56 207 GLY A O 1
ATOM 1669 N N . LEU A 1 208 ? 3.990 -10.354 -3.986 1.00 95.19 208 LEU A N 1
ATOM 1670 C CA . LEU A 1 208 ? 3.393 -9.037 -4.156 1.00 95.19 208 LEU A CA 1
ATOM 1671 C C . LEU A 1 208 ? 2.421 -9.078 -5.331 1.00 95.19 208 LEU A C 1
ATOM 1673 O O . LEU A 1 208 ? 2.790 -9.493 -6.426 1.00 95.19 208 LEU A O 1
ATOM 1677 N N . LEU A 1 209 ? 1.199 -8.613 -5.104 1.00 95.38 209 LEU A N 1
ATOM 1678 C CA . LEU A 1 209 ? 0.201 -8.385 -6.137 1.00 95.38 209 LEU A CA 1
ATOM 1679 C C . LEU A 1 209 ? 0.185 -6.897 -6.483 1.00 95.38 209 LEU A C 1
ATOM 1681 O O . LEU A 1 209 ? -0.003 -6.055 -5.605 1.00 95.38 209 LEU A O 1
ATOM 1685 N N . VAL A 1 210 ? 0.379 -6.587 -7.760 1.00 94.31 210 VAL A N 1
ATOM 1686 C CA . VAL A 1 210 ? 0.332 -5.226 -8.296 1.00 94.31 210 VAL A CA 1
ATOM 1687 C C . VAL A 1 210 ? -0.606 -5.238 -9.487 1.00 94.31 210 VAL A C 1
ATOM 1689 O O . VAL A 1 210 ? -0.393 -6.010 -10.420 1.00 94.31 210 VAL A O 1
ATOM 1692 N N . HIS A 1 211 ? -1.630 -4.393 -9.454 1.00 92.81 211 HIS A N 1
ATOM 1693 C CA . HIS A 1 211 ? -2.418 -4.110 -10.647 1.00 92.81 211 HIS A CA 1
ATOM 1694 C C . HIS A 1 211 ? -1.676 -3.080 -11.473 1.00 92.81 211 HIS A C 1
ATOM 1696 O O . HIS A 1 211 ? -1.100 -2.140 -10.926 1.00 92.81 211 HIS A O 1
ATOM 1702 N N . VAL A 1 212 ? -1.685 -3.258 -12.782 1.00 90.50 212 VAL A N 1
ATOM 1703 C CA . VAL A 1 212 ? -1.017 -2.375 -13.734 1.00 90.50 212 VAL A CA 1
ATOM 1704 C C . VAL A 1 212 ? -2.017 -1.996 -14.813 1.00 90.50 212 VAL A C 1
ATOM 1706 O O . VAL A 1 212 ? -2.925 -2.779 -15.097 1.00 90.50 212 VAL A O 1
ATOM 1709 N N . SER A 1 213 ? -1.864 -0.815 -15.414 1.00 82.62 213 SER A N 1
ATOM 1710 C CA . SER A 1 213 ? -2.675 -0.444 -16.575 1.00 82.62 213 SER A CA 1
ATOM 1711 C C . SER A 1 213 ? -2.626 -1.559 -17.633 1.00 82.62 213 SER A C 1
ATOM 1713 O O . SER A 1 213 ? -1.530 -2.067 -17.908 1.00 82.62 213 SER A O 1
ATOM 1715 N N . PRO A 1 214 ? -3.778 -1.942 -18.215 1.00 66.31 214 PRO A N 1
ATOM 1716 C CA . PRO A 1 214 ? -3.832 -2.947 -19.271 1.00 66.31 214 PRO A CA 1
ATOM 1717 C C . PRO A 1 214 ? -2.882 -2.623 -20.436 1.00 66.31 214 PRO A C 1
ATOM 1719 O O . PRO A 1 214 ? -2.532 -1.465 -20.661 1.00 66.31 214 PRO A O 1
ATOM 1722 N N . ASP A 1 215 ? -2.465 -3.657 -21.168 1.00 73.44 215 ASP A N 1
ATOM 1723 C CA . ASP A 1 215 ? -1.708 -3.581 -22.432 1.00 73.44 215 ASP A CA 1
ATOM 1724 C C . ASP A 1 215 ? -0.216 -3.189 -22.349 1.00 73.44 215 ASP A C 1
ATOM 1726 O O . ASP A 1 215 ? 0.483 -3.197 -23.363 1.00 73.44 215 ASP A O 1
ATOM 1730 N N . LEU A 1 216 ? 0.325 -2.904 -21.159 1.00 74.75 216 LEU A N 1
ATOM 1731 C CA . LEU A 1 216 ? 1.765 -2.632 -20.989 1.00 74.75 216 LEU A CA 1
ATOM 1732 C C . LEU A 1 216 ? 2.618 -3.907 -20.886 1.00 74.75 216 LEU A C 1
ATOM 1734 O O . LEU A 1 216 ? 3.773 -3.933 -21.326 1.00 74.75 216 LEU A O 1
ATOM 1738 N N . PHE A 1 217 ? 2.060 -4.968 -20.309 1.00 78.88 217 PHE A N 1
ATOM 1739 C CA . PHE A 1 217 ? 2.756 -6.229 -20.072 1.00 78.88 217 PHE A CA 1
ATOM 1740 C C . PHE A 1 217 ? 2.007 -7.370 -20.752 1.00 78.88 217 PHE A C 1
ATOM 1742 O O . PHE A 1 217 ? 0.804 -7.531 -20.550 1.00 78.88 217 PHE A O 1
ATOM 1749 N N . ASP A 1 218 ? 2.728 -8.158 -21.546 1.00 76.06 218 ASP A N 1
ATOM 1750 C CA . ASP A 1 218 ? 2.172 -9.347 -22.182 1.00 76.06 218 ASP A CA 1
ATOM 1751 C C . ASP A 1 218 ? 1.817 -10.400 -21.125 1.00 76.06 218 ASP A C 1
ATOM 1753 O O . ASP A 1 218 ? 2.481 -10.517 -20.090 1.00 76.06 218 ASP A O 1
ATOM 1757 N N . ALA A 1 219 ? 0.779 -11.197 -21.393 1.00 78.94 219 ALA A N 1
ATOM 1758 C CA . ALA A 1 219 ? 0.463 -12.345 -20.555 1.00 78.94 219 ALA A CA 1
ATOM 1759 C C . ALA A 1 219 ? 1.673 -13.288 -20.484 1.00 78.94 219 ALA A C 1
ATOM 1761 O O . ALA A 1 219 ? 2.267 -13.633 -21.506 1.00 78.94 219 ALA A O 1
ATOM 1762 N N . GLY A 1 220 ? 2.030 -13.736 -19.282 1.00 83.75 220 GLY A N 1
ATOM 1763 C CA . GLY A 1 220 ? 3.186 -14.604 -19.128 1.00 83.75 220 GLY A CA 1
ATOM 1764 C C . GLY A 1 220 ? 3.674 -14.750 -17.700 1.00 83.75 220 GLY A C 1
ATOM 1765 O O . GLY A 1 220 ? 3.055 -14.285 -16.743 1.00 83.75 220 GLY A O 1
ATOM 1766 N N . HIS A 1 221 ? 4.806 -15.429 -17.585 1.00 88.88 221 HIS A N 1
ATOM 1767 C CA . HIS A 1 221 ? 5.584 -15.564 -16.368 1.00 88.88 221 HIS A CA 1
ATOM 1768 C C . HIS A 1 221 ? 7.063 -15.429 -16.720 1.00 88.88 221 HIS A C 1
ATOM 1770 O O . HIS A 1 221 ? 7.466 -15.697 -17.855 1.00 88.88 221 HIS A O 1
ATOM 1776 N N . GLY A 1 222 ? 7.881 -15.037 -15.755 1.00 89.00 222 GLY A N 1
ATOM 1777 C CA . GLY A 1 222 ? 9.317 -14.951 -15.966 1.00 89.00 222 GLY A CA 1
ATOM 1778 C C . GLY A 1 222 ? 10.050 -14.319 -14.795 1.00 89.00 222 GLY A C 1
ATOM 1779 O O . GLY A 1 222 ? 9.422 -13.912 -13.816 1.00 89.00 222 GLY A O 1
ATOM 1780 N N . PRO A 1 223 ? 11.380 -14.207 -14.894 1.00 90.56 223 PRO A N 1
ATOM 1781 C CA . PRO A 1 223 ? 12.167 -13.528 -13.885 1.00 90.56 223 PRO A CA 1
ATOM 1782 C C . PRO A 1 223 ? 11.953 -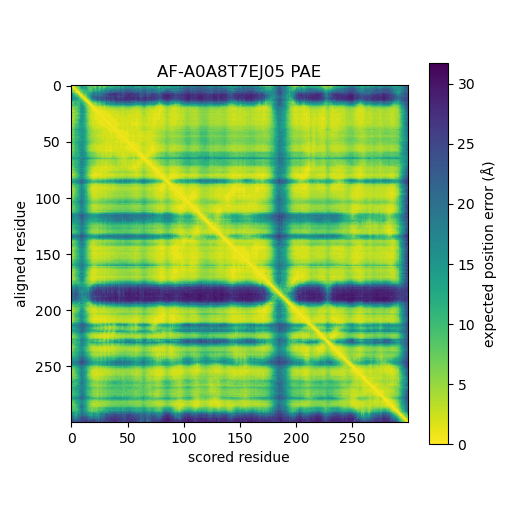12.012 -13.961 1.00 90.56 223 PRO A C 1
ATOM 1784 O O . PRO A 1 223 ? 11.861 -11.424 -15.042 1.00 90.56 223 PRO A O 1
ATOM 1787 N N . ILE A 1 224 ? 11.939 -11.363 -12.802 1.00 90.31 224 ILE A N 1
ATOM 1788 C CA . ILE A 1 224 ? 11.908 -9.910 -12.653 1.00 90.31 224 ILE A CA 1
ATOM 1789 C C . ILE A 1 224 ? 12.912 -9.470 -11.586 1.00 90.31 224 ILE A C 1
ATOM 1791 O O . ILE A 1 224 ? 12.990 -10.037 -10.492 1.00 90.31 224 ILE A O 1
ATOM 1795 N N . ALA A 1 225 ? 13.704 -8.445 -11.896 1.00 87.19 225 ALA A N 1
ATOM 1796 C CA . ALA A 1 225 ? 14.576 -7.815 -10.913 1.00 87.19 225 ALA A CA 1
ATOM 1797 C C . ALA A 1 225 ? 13.728 -6.995 -9.929 1.00 87.19 225 ALA A C 1
ATOM 1799 O O . ALA A 1 225 ? 12.983 -6.108 -10.340 1.00 87.19 225 ALA A O 1
ATOM 1800 N N . ILE A 1 226 ? 13.833 -7.271 -8.626 1.00 83.81 226 ILE A N 1
ATOM 1801 C CA . ILE A 1 226 ? 13.010 -6.613 -7.604 1.00 83.81 226 ILE A CA 1
ATOM 1802 C C . ILE A 1 226 ? 13.819 -6.226 -6.357 1.00 83.81 226 ILE A C 1
ATOM 1804 O O . ILE A 1 226 ? 14.329 -7.057 -5.604 1.00 83.81 226 ILE A O 1
ATOM 1808 N N . GLY A 1 227 ? 13.882 -4.917 -6.096 1.00 70.62 227 GLY A N 1
ATOM 1809 C CA . GLY A 1 227 ? 14.600 -4.330 -4.962 1.00 70.62 227 GLY A CA 1
ATOM 1810 C C . GLY A 1 227 ? 16.098 -4.105 -5.215 1.00 70.62 227 GLY A C 1
ATOM 1811 O O . GLY A 1 227 ? 16.588 -4.203 -6.333 1.00 70.62 227 GLY A O 1
ATOM 1812 N N . GLY A 1 228 ? 16.838 -3.750 -4.159 1.00 66.75 228 GLY A N 1
ATOM 1813 C CA . GLY A 1 228 ? 18.292 -3.539 -4.228 1.00 66.75 228 GLY A CA 1
ATOM 1814 C C . GLY A 1 228 ? 19.114 -4.827 -4.078 1.00 66.75 228 GLY A C 1
ATOM 1815 O O . GLY A 1 228 ? 18.597 -5.831 -3.585 1.00 66.75 228 GLY A O 1
ATOM 1816 N N . GLU A 1 229 ? 20.409 -4.750 -4.421 1.00 65.62 229 GLU A N 1
ATOM 1817 C CA . GLU A 1 229 ? 21.419 -5.829 -4.311 1.00 65.62 229 GLU A CA 1
ATOM 1818 C C . GLU A 1 229 ? 21.176 -7.051 -5.220 1.00 65.62 229 GLU A C 1
ATOM 1820 O O . GLU A 1 229 ? 21.304 -8.192 -4.776 1.00 65.62 229 GLU A O 1
ATOM 1825 N N . SER A 1 230 ? 20.819 -6.823 -6.490 1.00 64.81 230 SER A N 1
ATOM 1826 C CA . SER A 1 230 ? 20.663 -7.880 -7.510 1.00 64.81 230 SER A CA 1
ATOM 1827 C C . SER A 1 230 ? 19.716 -9.010 -7.089 1.00 64.81 230 SER A C 1
ATOM 1829 O O . SER A 1 230 ? 19.982 -10.191 -7.316 1.00 64.81 230 SER A O 1
ATOM 1831 N N . ARG A 1 231 ? 18.621 -8.656 -6.410 1.00 78.06 231 ARG A N 1
ATOM 1832 C CA . ARG A 1 231 ? 17.578 -9.607 -6.026 1.00 78.06 231 ARG A CA 1
ATOM 1833 C C . ARG A 1 231 ? 16.589 -9.767 -7.174 1.00 78.06 231 ARG A C 1
ATOM 1835 O O . ARG A 1 231 ? 16.198 -8.788 -7.804 1.00 78.06 231 ARG A O 1
ATOM 1842 N N . PHE A 1 232 ? 16.182 -11.007 -7.400 1.00 84.50 232 PHE A N 1
ATOM 1843 C CA . PHE A 1 232 ? 15.215 -11.390 -8.417 1.00 84.50 232 PHE A CA 1
ATOM 1844 C C . PHE A 1 232 ? 14.052 -12.115 -7.748 1.00 84.50 232 PHE A C 1
ATOM 1846 O O . PHE A 1 232 ? 14.216 -12.710 -6.679 1.00 84.50 232 PHE A O 1
ATOM 1853 N N . GLY A 1 233 ? 12.892 -12.042 -8.379 1.00 87.56 233 GLY A N 1
ATOM 1854 C CA . GLY A 1 233 ? 11.758 -12.913 -8.120 1.00 87.56 233 GLY A CA 1
ATOM 1855 C C . GLY A 1 233 ? 11.187 -13.390 -9.446 1.00 87.56 233 GLY A C 1
ATOM 1856 O O . GLY A 1 233 ? 11.615 -12.930 -10.505 1.00 87.56 233 GLY A O 1
ATOM 1857 N N . ASP A 1 234 ? 10.210 -14.277 -9.378 1.00 90.56 234 ASP A N 1
ATOM 1858 C CA . ASP A 1 234 ? 9.403 -14.641 -10.534 1.00 90.56 234 ASP A CA 1
ATOM 1859 C C . ASP A 1 234 ? 8.098 -13.844 -10.505 1.00 90.56 234 ASP A C 1
ATOM 1861 O O . ASP A 1 234 ? 7.525 -13.603 -9.439 1.00 90.56 234 ASP A O 1
ATOM 1865 N N . TYR A 1 235 ? 7.631 -13.416 -11.674 1.00 91.75 235 TYR A N 1
ATOM 1866 C CA . TYR A 1 235 ? 6.305 -12.836 -11.839 1.00 91.75 235 TYR A CA 1
ATOM 1867 C C . TYR A 1 235 ? 5.408 -13.774 -12.635 1.00 91.75 235 TYR A C 1
ATOM 1869 O O . TYR A 1 235 ? 5.862 -14.632 -13.392 1.00 91.75 235 TYR A O 1
ATOM 1877 N N . THR A 1 236 ? 4.106 -13.596 -12.470 1.00 91.31 236 THR A N 1
ATOM 1878 C CA . THR A 1 236 ? 3.084 -14.198 -13.320 1.00 91.31 236 THR A CA 1
ATOM 1879 C C . THR A 1 236 ? 1.974 -13.178 -13.493 1.00 91.31 236 THR A C 1
ATOM 1881 O O . THR A 1 236 ? 1.501 -12.609 -12.510 1.00 91.31 236 THR A O 1
ATOM 1884 N N . VAL A 1 237 ? 1.570 -12.936 -14.736 1.00 90.50 237 VAL A N 1
ATOM 1885 C CA . VAL A 1 237 ? 0.388 -12.134 -15.045 1.00 90.50 237 VAL A CA 1
ATOM 1886 C C . VAL A 1 237 ? -0.837 -12.996 -14.775 1.00 90.50 237 VAL A C 1
ATOM 1888 O O . VAL A 1 237 ? -0.983 -14.080 -15.339 1.00 90.50 237 VAL A O 1
ATOM 1891 N N . ALA A 1 238 ? -1.702 -12.524 -13.885 1.00 89.12 238 ALA A N 1
ATOM 1892 C CA . ALA A 1 238 ? -2.906 -13.225 -13.477 1.00 89.12 238 ALA A CA 1
ATOM 1893 C C . ALA A 1 238 ? -4.102 -12.276 -13.514 1.00 89.12 238 ALA A C 1
ATOM 1895 O O . ALA A 1 238 ? -3.975 -11.097 -13.188 1.00 89.12 238 ALA A O 1
ATOM 1896 N N . ASP A 1 239 ? -5.265 -12.815 -13.871 1.00 87.25 239 ASP A N 1
ATOM 1897 C CA . ASP A 1 239 ? -6.530 -12.092 -13.802 1.00 87.25 239 ASP A CA 1
ATOM 1898 C C . ASP A 1 239 ? -7.040 -12.112 -12.355 1.00 87.25 239 ASP A C 1
ATOM 1900 O O . ASP A 1 239 ? -7.615 -13.096 -11.878 1.00 87.25 239 ASP A O 1
ATOM 1904 N N . VAL A 1 240 ? -6.733 -11.045 -11.617 1.00 89.19 240 VAL A N 1
ATOM 1905 C CA . VAL A 1 240 ? -7.175 -10.849 -10.235 1.00 89.19 240 VAL A CA 1
ATOM 1906 C C . VAL A 1 240 ? -8.076 -9.619 -10.192 1.00 89.19 240 VAL A C 1
ATOM 1908 O O . VAL A 1 240 ? -7.649 -8.559 -10.644 1.00 89.19 240 VAL A O 1
ATOM 1911 N N . PRO A 1 241 ? -9.278 -9.694 -9.590 1.00 86.94 241 PRO A N 1
ATOM 1912 C CA . PRO A 1 241 ? -10.178 -8.550 -9.529 1.00 86.94 241 PRO A CA 1
ATOM 1913 C C . PRO A 1 241 ? -9.541 -7.304 -8.895 1.00 86.94 241 PRO A C 1
ATOM 1915 O O . PRO A 1 241 ? -8.934 -7.360 -7.813 1.00 86.94 241 PRO A O 1
ATOM 1918 N N . GLU A 1 242 ? -9.720 -6.168 -9.566 1.00 83.00 242 GLU A N 1
ATOM 1919 C CA . GLU A 1 242 ? -9.389 -4.838 -9.052 1.00 83.00 242 GLU A CA 1
ATOM 1920 C C . GLU A 1 242 ? -10.219 -4.482 -7.812 1.00 83.00 242 GLU A C 1
ATOM 1922 O O . GLU A 1 242 ? -11.334 -4.976 -7.611 1.00 83.00 242 GLU A O 1
ATOM 1927 N N . ILE A 1 243 ? -9.692 -3.573 -6.990 1.00 80.56 243 ILE A N 1
ATOM 1928 C CA . ILE A 1 243 ? -10.445 -2.986 -5.879 1.00 80.56 243 ILE A CA 1
ATOM 1929 C C . ILE A 1 243 ? -11.280 -1.838 -6.433 1.00 80.56 243 ILE A C 1
ATOM 1931 O O . ILE A 1 243 ? -10.749 -0.796 -6.808 1.00 80.56 243 ILE A O 1
ATOM 1935 N N . LYS A 1 244 ? -12.603 -2.004 -6.458 1.00 74.62 244 LYS A N 1
ATOM 1936 C CA . LYS A 1 244 ? -13.515 -0.932 -6.867 1.00 74.62 244 LYS A CA 1
ATOM 1937 C C . LYS A 1 244 ? -14.074 -0.227 -5.632 1.00 74.62 244 LYS A C 1
ATOM 1939 O O . LYS A 1 244 ? -14.666 -0.902 -4.787 1.00 74.62 244 LYS A O 1
ATOM 1944 N N . PRO A 1 245 ? -13.920 1.103 -5.500 1.00 70.75 245 PRO A N 1
ATOM 1945 C CA . PRO A 1 245 ? -14.552 1.831 -4.410 1.00 70.75 245 PRO A CA 1
ATOM 1946 C C . PRO A 1 245 ? -16.075 1.700 -4.516 1.00 70.75 245 PRO A C 1
ATOM 1948 O O . PRO A 1 245 ? -16.656 1.841 -5.594 1.00 70.75 245 PRO A O 1
ATOM 1951 N N . ALA A 1 246 ? -16.733 1.430 -3.390 1.00 71.44 246 ALA A N 1
ATOM 1952 C CA . ALA A 1 246 ? -18.186 1.377 -3.339 1.00 71.44 246 ALA A CA 1
ATOM 1953 C C . ALA A 1 246 ? -18.761 2.801 -3.399 1.00 71.44 246 ALA A C 1
ATOM 1955 O O . ALA A 1 246 ? -18.457 3.641 -2.550 1.00 71.44 246 ALA A O 1
ATOM 1956 N N . ALA A 1 247 ? -19.619 3.073 -4.386 1.00 69.81 247 ALA A N 1
ATOM 1957 C CA . ALA A 1 247 ? -20.363 4.326 -4.439 1.00 69.81 247 ALA A CA 1
ATOM 1958 C C . ALA A 1 247 ? -21.395 4.352 -3.302 1.00 69.81 247 ALA A C 1
ATOM 1960 O O . ALA A 1 247 ? -22.292 3.511 -3.246 1.00 69.81 247 ALA A O 1
ATOM 1961 N N . THR A 1 248 ? -21.279 5.322 -2.398 1.00 71.56 248 THR A N 1
ATOM 1962 C CA . THR A 1 248 ? -22.197 5.472 -1.265 1.00 71.56 248 THR A CA 1
ATOM 1963 C C . THR A 1 248 ? -22.550 6.936 -1.017 1.00 71.56 248 THR A C 1
ATOM 1965 O O . THR A 1 248 ? -21.820 7.843 -1.416 1.00 71.56 248 THR A O 1
ATOM 1968 N N . LYS A 1 249 ? -23.697 7.173 -0.371 1.00 77.94 249 LYS A N 1
ATOM 1969 C CA . LYS A 1 249 ? -24.143 8.497 0.083 1.00 77.94 249 LYS A CA 1
ATOM 1970 C C . LYS A 1 249 ? -24.116 8.538 1.608 1.00 77.94 249 LYS A C 1
ATOM 1972 O O . LYS A 1 249 ? -24.539 7.589 2.261 1.00 77.94 249 LYS A O 1
ATOM 1977 N N . GLY A 1 250 ? -23.695 9.667 2.173 1.00 86.38 250 GLY A N 1
ATOM 1978 C CA . GLY A 1 250 ? -23.681 9.888 3.620 1.00 86.38 250 GLY A CA 1
ATOM 1979 C C . GLY A 1 250 ? -22.283 9.770 4.220 1.00 86.38 250 GLY A C 1
ATOM 1980 O O . GLY A 1 250 ? -21.332 10.336 3.686 1.00 86.38 250 GLY A O 1
ATOM 1981 N N . ARG A 1 251 ? -22.161 9.088 5.366 1.00 86.31 251 ARG A N 1
ATOM 1982 C CA . ARG A 1 251 ? -20.863 8.894 6.027 1.00 86.31 251 ARG A CA 1
ATOM 1983 C C . ARG A 1 251 ? -20.093 7.782 5.335 1.00 86.31 251 ARG A C 1
ATOM 1985 O O . ARG A 1 251 ? -20.592 6.671 5.197 1.00 86.31 251 ARG A O 1
ATOM 1992 N N . LEU A 1 252 ? -18.866 8.098 4.954 1.00 87.50 252 LEU A N 1
ATOM 1993 C CA . LEU A 1 252 ? -17.942 7.180 4.314 1.00 87.50 252 LEU A CA 1
ATOM 1994 C C . LEU A 1 252 ? -16.658 7.086 5.132 1.00 87.50 252 LEU A C 1
ATOM 1996 O O . LEU A 1 252 ? -16.250 8.044 5.793 1.00 87.50 252 LEU A O 1
ATOM 2000 N N . ARG A 1 253 ? -16.026 5.918 5.063 1.00 88.00 253 ARG A N 1
ATOM 2001 C CA . ARG A 1 253 ? -14.686 5.679 5.583 1.00 88.00 253 ARG A CA 1
ATOM 2002 C C . ARG A 1 253 ? -13.746 5.534 4.392 1.00 88.00 253 ARG A C 1
ATOM 2004 O O . ARG A 1 253 ? -14.002 4.718 3.512 1.00 88.00 253 ARG A O 1
ATOM 2011 N N . VAL A 1 254 ? -12.668 6.313 4.378 1.00 88.69 254 VAL A N 1
ATOM 2012 C CA . VAL A 1 254 ? -11.582 6.169 3.400 1.00 88.69 254 VAL A CA 1
ATOM 2013 C C . VAL A 1 254 ? -10.420 5.467 4.080 1.00 88.69 254 VAL A C 1
ATOM 2015 O O . VAL A 1 254 ? -9.994 5.887 5.154 1.00 88.69 254 VAL A O 1
ATOM 2018 N N . ILE A 1 255 ? -9.907 4.411 3.453 1.00 90.19 255 ILE A N 1
ATOM 2019 C CA . ILE A 1 255 ? -8.749 3.664 3.945 1.00 90.19 255 ILE A CA 1
ATOM 2020 C C . ILE A 1 255 ? -7.675 3.741 2.878 1.00 90.19 255 ILE A C 1
ATOM 2022 O O . ILE A 1 255 ? -7.902 3.406 1.717 1.00 90.19 255 ILE A O 1
ATOM 2026 N N . LEU A 1 256 ? -6.500 4.195 3.287 1.00 89.75 256 LEU A N 1
ATOM 2027 C CA . LEU A 1 256 ? -5.344 4.307 2.417 1.00 89.75 256 LEU A CA 1
ATOM 2028 C C . LEU A 1 256 ? -4.603 2.971 2.457 1.00 89.75 256 LEU A C 1
ATOM 2030 O O . LEU A 1 256 ? -3.906 2.672 3.424 1.00 89.75 256 LEU A O 1
ATOM 2034 N N . LEU A 1 257 ? -4.813 2.145 1.432 1.00 89.25 257 LEU A N 1
ATOM 2035 C CA . LEU A 1 257 ? -4.244 0.793 1.354 1.00 89.25 257 LEU A CA 1
ATOM 2036 C C . LEU A 1 257 ? -2.746 0.788 1.038 1.00 89.25 257 LEU A C 1
ATOM 2038 O O . LEU A 1 257 ? -2.033 -0.158 1.361 1.00 89.25 257 LEU A O 1
ATOM 2042 N N . THR A 1 258 ? -2.273 1.869 0.432 1.00 88.94 258 THR A N 1
ATOM 2043 C CA . THR A 1 258 ? -0.865 2.152 0.180 1.00 88.94 258 THR A CA 1
ATOM 2044 C C . THR A 1 258 ? -0.508 3.502 0.799 1.00 88.94 258 THR A C 1
ATOM 2046 O O . THR A 1 258 ? -1.398 4.342 0.972 1.00 88.94 258 THR A O 1
ATOM 2049 N N . PRO A 1 259 ? 0.777 3.769 1.094 1.00 87.00 259 PRO A N 1
ATOM 2050 C CA . PRO A 1 259 ? 1.206 5.085 1.556 1.00 87.00 259 PRO A CA 1
ATOM 2051 C C . PRO A 1 259 ? 0.709 6.193 0.619 1.00 87.00 259 PRO A C 1
ATOM 2053 O O . PRO A 1 259 ? 1.000 6.171 -0.578 1.00 87.00 259 PRO A O 1
ATOM 2056 N N . ALA A 1 260 ? -0.046 7.150 1.163 1.00 86.69 260 ALA A N 1
ATOM 2057 C CA . ALA A 1 260 ? -0.549 8.295 0.415 1.00 86.69 260 ALA A CA 1
ATOM 2058 C C . ALA A 1 260 ? 0.296 9.531 0.713 1.00 86.69 260 ALA A C 1
ATOM 2060 O O . ALA A 1 260 ? 0.568 9.856 1.871 1.00 86.69 260 ALA A O 1
ATOM 2061 N N . TYR A 1 261 ? 0.688 10.234 -0.345 1.00 86.44 261 TYR A N 1
ATOM 2062 C CA . TYR A 1 261 ? 1.462 11.461 -0.248 1.00 86.44 261 TYR A CA 1
ATOM 2063 C C . TYR A 1 261 ? 0.586 12.634 -0.641 1.00 86.44 261 TYR A C 1
ATOM 2065 O O . TYR A 1 261 ? 0.210 12.776 -1.804 1.00 86.44 261 TYR A O 1
ATOM 2073 N N . PHE A 1 262 ? 0.291 13.496 0.326 1.00 87.19 262 PHE A N 1
ATOM 2074 C CA . PHE A 1 262 ? -0.460 14.709 0.067 1.00 87.19 262 PHE A CA 1
ATOM 2075 C C . PHE A 1 262 ? 0.429 15.947 0.163 1.00 87.19 262 PHE A C 1
ATOM 2077 O O . PHE A 1 262 ? 1.336 16.043 0.993 1.00 87.19 262 PHE A O 1
ATOM 2084 N N . SER A 1 263 ? 0.148 16.943 -0.675 1.00 86.44 263 SER A N 1
ATOM 2085 C CA . SER A 1 263 ? 0.877 18.214 -0.661 1.00 86.44 263 SER A CA 1
ATOM 2086 C C . SER A 1 263 ? 0.638 19.030 0.614 1.00 86.44 263 SER A C 1
ATOM 2088 O O . SER A 1 263 ? 1.483 19.848 0.962 1.00 86.44 263 SER A O 1
ATOM 2090 N N . GLY A 1 264 ? -0.480 18.805 1.313 1.00 83.88 264 GLY A N 1
ATOM 2091 C CA . GLY A 1 264 ? -0.809 19.410 2.608 1.00 83.88 264 GLY A CA 1
ATOM 2092 C C . GLY A 1 264 ? -0.375 18.568 3.815 1.00 83.88 264 GLY A C 1
ATOM 2093 O O . GLY A 1 264 ? -0.935 18.719 4.900 1.00 83.88 264 GLY A O 1
ATOM 2094 N N . GLY A 1 265 ? 0.580 17.647 3.644 1.00 83.81 265 GLY A N 1
ATOM 2095 C CA . GLY A 1 265 ? 1.022 16.735 4.699 1.00 83.81 265 GLY A CA 1
ATOM 2096 C C . GLY A 1 265 ? 0.062 15.558 4.857 1.00 83.81 265 GLY A C 1
ATOM 2097 O O . GLY A 1 265 ? 0.087 14.637 4.048 1.00 83.81 265 GLY A O 1
ATOM 2098 N N . VAL A 1 266 ? -0.779 15.583 5.894 1.00 81.62 266 VAL A N 1
ATOM 2099 C CA . VAL A 1 266 ? -1.791 14.532 6.145 1.00 81.62 266 VAL A CA 1
ATOM 2100 C C . VAL A 1 266 ? -3.060 14.754 5.308 1.00 81.62 266 VAL A C 1
ATOM 2102 O O . VAL A 1 266 ? -3.875 13.848 5.165 1.00 81.62 266 VAL A O 1
ATOM 2105 N N . PHE A 1 267 ? -3.225 15.946 4.726 1.00 86.94 267 PHE A N 1
ATOM 2106 C CA . PHE A 1 267 ? -4.401 16.315 3.938 1.00 86.94 267 PHE A CA 1
ATOM 2107 C C . PHE A 1 267 ? -4.034 16.625 2.484 1.00 86.94 267 PHE A C 1
ATOM 2109 O O . PHE A 1 267 ? -2.958 17.192 2.249 1.00 86.94 267 PHE A O 1
ATOM 2116 N N . PRO A 1 268 ? -4.938 16.349 1.520 1.00 86.94 268 PRO A N 1
ATOM 2117 C CA . PRO A 1 268 ? -4.858 16.885 0.164 1.00 86.94 268 PRO A CA 1
ATOM 2118 C C . PRO A 1 268 ? -4.623 18.399 0.136 1.00 86.94 268 PRO A C 1
ATOM 2120 O O . PRO A 1 268 ? -4.836 19.104 1.130 1.00 86.94 268 PRO A O 1
ATOM 2123 N N . ARG A 1 269 ? -4.200 18.916 -1.024 1.00 87.06 269 ARG A N 1
ATOM 2124 C CA . ARG A 1 269 ? -4.096 20.364 -1.243 1.00 87.06 269 ARG A CA 1
ATOM 2125 C C . ARG A 1 269 ? -5.415 21.029 -0.857 1.00 87.06 269 ARG A C 1
ATOM 2127 O O . ARG A 1 269 ? -6.475 20.535 -1.219 1.00 87.06 269 ARG A O 1
ATOM 2134 N N . GLU A 1 270 ? -5.332 22.106 -0.077 1.00 85.88 270 GLU A N 1
ATOM 2135 C CA . GLU A 1 270 ? -6.506 22.877 0.365 1.00 85.88 270 GLU A CA 1
ATOM 2136 C C . GLU A 1 270 ? -7.553 22.043 1.138 1.00 85.88 270 GLU A C 1
ATOM 2138 O O . GLU A 1 270 ? -8.665 22.500 1.371 1.00 85.88 270 GLU A O 1
ATOM 2143 N N . ARG A 1 271 ? -7.176 20.838 1.605 1.00 85.31 271 ARG A N 1
ATOM 2144 C CA . ARG A 1 271 ? -8.056 19.852 2.256 1.00 85.31 271 ARG A CA 1
ATOM 2145 C C . ARG A 1 271 ? -9.244 19.427 1.385 1.00 85.31 271 ARG A C 1
ATOM 2147 O O . ARG A 1 271 ? -10.253 18.969 1.920 1.00 85.31 271 ARG A O 1
ATOM 2154 N N . ASP A 1 272 ? -9.109 19.543 0.067 1.00 86.94 272 ASP A N 1
ATOM 2155 C CA . ASP A 1 272 ? -10.138 19.122 -0.874 1.00 86.94 272 ASP A CA 1
ATOM 2156 C C . ASP A 1 272 ? -10.078 17.607 -1.104 1.00 86.94 272 ASP A C 1
ATOM 2158 O O . ASP A 1 272 ? -9.124 17.072 -1.670 1.00 86.94 272 ASP A O 1
ATOM 2162 N N . TRP A 1 273 ? -11.115 16.910 -0.648 1.00 87.06 273 TRP A N 1
ATOM 2163 C CA . TRP A 1 273 ? -11.279 15.468 -0.839 1.00 87.06 273 TRP A CA 1
ATOM 2164 C C . TRP A 1 273 ? -12.170 15.127 -2.040 1.00 87.06 273 TRP A C 1
ATOM 2166 O O . TRP A 1 273 ? -12.324 13.947 -2.373 1.00 87.06 273 TRP A O 1
ATOM 2176 N N . SER A 1 274 ? -12.741 16.133 -2.707 1.00 87.88 274 SER A N 1
ATOM 2177 C CA . SER A 1 274 ? -13.714 15.942 -3.779 1.00 87.88 274 SER A CA 1
ATOM 2178 C C . SER A 1 274 ? -13.254 15.089 -4.961 1.00 87.88 274 SER A C 1
ATOM 2180 O O . SER A 1 274 ? -14.099 14.345 -5.469 1.00 87.88 274 SER A O 1
ATOM 2182 N N . PRO A 1 275 ? -11.958 15.046 -5.342 1.00 87.06 275 PRO A N 1
ATOM 2183 C CA . PRO A 1 275 ? -11.505 14.150 -6.404 1.00 87.06 275 PRO A CA 1
ATOM 2184 C C . PRO A 1 275 ? -11.709 12.659 -6.101 1.00 87.06 275 PRO A C 1
ATOM 2186 O O . PRO A 1 275 ? -11.803 11.863 -7.030 1.00 87.06 275 PRO A O 1
ATOM 2189 N N . TRP A 1 276 ? -11.777 12.270 -4.820 1.00 85.19 276 TRP A N 1
ATOM 2190 C CA . TRP A 1 276 ? -11.895 10.865 -4.407 1.00 85.19 276 TRP A CA 1
ATOM 2191 C C . TRP A 1 276 ? -13.272 10.500 -3.864 1.00 85.19 276 TRP A C 1
ATOM 2193 O O . TRP A 1 276 ? -13.719 9.371 -4.049 1.00 85.19 276 TRP A O 1
ATOM 2203 N N . VAL A 1 277 ? -13.935 11.424 -3.164 1.00 85.31 277 VAL A N 1
ATOM 2204 C CA . VAL A 1 277 ? -15.195 11.130 -2.455 1.00 85.31 277 VAL A CA 1
ATOM 2205 C C . VAL A 1 277 ? -16.356 12.0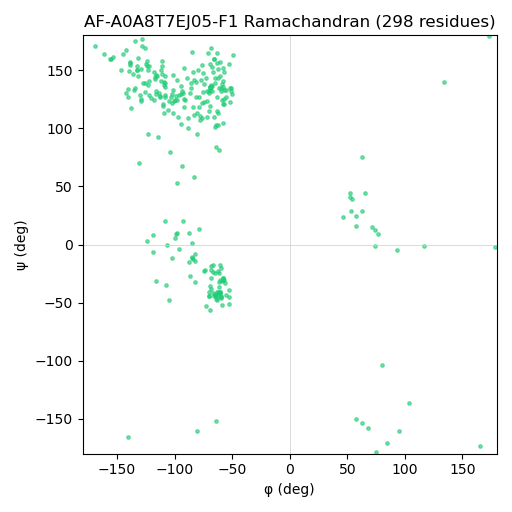39 -2.860 1.00 85.31 277 VAL A C 1
ATOM 2207 O O . VAL A 1 277 ? -17.448 11.921 -2.306 1.00 85.31 277 VAL A O 1
ATOM 2210 N N . GLY A 1 278 ? -16.146 12.940 -3.824 1.00 86.56 278 GLY A N 1
ATOM 2211 C CA . GLY A 1 278 ? -17.120 13.963 -4.198 1.00 86.56 278 GLY A CA 1
ATOM 2212 C C . GLY A 1 278 ? -17.324 15.023 -3.108 1.00 86.56 278 GLY A C 1
ATOM 2213 O O . GLY A 1 278 ? -16.474 15.245 -2.248 1.00 86.56 278 GLY A O 1
ATOM 2214 N N . GLY A 1 279 ? -18.464 15.715 -3.138 1.00 85.25 279 GLY A N 1
ATOM 2215 C CA . GLY A 1 279 ? -18.774 16.750 -2.149 1.00 85.25 279 GLY A CA 1
ATOM 2216 C C . GLY A 1 279 ? -18.893 16.175 -0.734 1.00 85.25 279 GLY A C 1
ATOM 2217 O O . GLY A 1 279 ? -19.812 15.410 -0.447 1.00 85.25 279 GLY A O 1
ATOM 2218 N N . GLY A 1 280 ? -17.990 16.569 0.165 1.00 84.06 280 GLY A N 1
ATOM 2219 C CA . GLY A 1 280 ? -17.974 16.092 1.543 1.00 84.06 280 GLY A CA 1
ATOM 2220 C C . GLY A 1 280 ? -17.022 16.885 2.432 1.00 84.06 280 GLY A C 1
ATOM 2221 O O . GLY A 1 280 ? -16.236 17.701 1.958 1.00 84.06 280 GLY A O 1
ATOM 2222 N N . ARG A 1 281 ? -17.098 16.638 3.742 1.00 86.00 281 ARG A N 1
ATOM 2223 C CA . ARG A 1 281 ? -16.184 17.215 4.735 1.00 86.00 281 ARG A CA 1
ATOM 2224 C C . ARG A 1 281 ? -15.547 16.112 5.564 1.00 86.00 281 ARG A C 1
ATOM 2226 O O . ARG A 1 281 ? -16.232 15.176 5.981 1.00 86.00 281 ARG A O 1
ATOM 2233 N N . LEU A 1 282 ? -14.254 16.243 5.837 1.00 89.94 282 LEU A N 1
ATOM 2234 C CA . LEU A 1 282 ? -13.572 15.383 6.795 1.00 89.94 282 LEU A CA 1
ATOM 2235 C C . LEU A 1 282 ? -14.097 15.685 8.205 1.00 89.94 282 LEU A C 1
ATOM 2237 O O . LEU A 1 282 ? -14.252 16.849 8.568 1.00 89.94 282 LEU A O 1
ATOM 2241 N N . VAL A 1 283 ? -14.376 14.647 8.996 1.00 91.75 283 VAL A N 1
ATOM 2242 C CA . VAL A 1 283 ? -14.856 14.797 10.387 1.00 91.75 283 VAL A CA 1
ATOM 2243 C C . VAL A 1 283 ? -13.873 14.241 11.412 1.00 91.75 283 VAL A C 1
ATOM 2245 O O . VAL A 1 283 ? -13.747 14.798 12.494 1.00 91.75 283 VAL A O 1
ATOM 2248 N N . SER A 1 284 ? -13.120 13.203 11.058 1.00 92.94 284 SER A N 1
ATOM 2249 C CA . SER A 1 284 ? -12.106 12.578 11.911 1.00 92.94 284 SER A CA 1
ATOM 2250 C C . SER A 1 284 ? -11.085 11.859 11.032 1.00 92.94 284 SER A C 1
ATOM 2252 O O . SER A 1 284 ? -11.384 11.536 9.883 1.00 92.94 284 SER A O 1
ATOM 2254 N N . TYR A 1 285 ? -9.897 11.585 11.565 1.00 91.94 285 TYR A N 1
ATOM 2255 C CA . TYR A 1 285 ? -8.883 10.764 10.906 1.00 91.94 285 TYR A CA 1
ATOM 2256 C C . TYR A 1 285 ? -8.086 9.977 11.949 1.00 91.94 285 TYR A C 1
ATOM 2258 O O . TYR A 1 285 ? -7.907 10.443 13.073 1.00 91.94 285 TYR A O 1
ATOM 2266 N N . VAL A 1 286 ? -7.597 8.801 11.556 1.00 90.69 286 VAL A N 1
ATOM 2267 C CA . VAL A 1 286 ? -6.565 8.045 12.275 1.00 90.69 286 VAL A CA 1
ATOM 2268 C C . VAL A 1 286 ? -5.358 7.981 11.362 1.00 90.69 286 VAL A C 1
ATOM 2270 O O . VAL A 1 286 ? -5.491 7.665 10.180 1.00 90.69 286 VAL A O 1
ATOM 2273 N N . VAL A 1 287 ? -4.181 8.285 11.893 1.00 87.88 287 VAL A N 1
ATOM 2274 C CA . VAL A 1 287 ? -2.928 8.174 11.153 1.00 87.88 287 VAL A CA 1
ATOM 2275 C C . VAL A 1 287 ? -1.898 7.482 12.029 1.00 87.88 287 VAL A C 1
ATOM 2277 O O . VAL A 1 287 ? -1.767 7.788 13.211 1.00 87.88 287 VAL A O 1
ATOM 2280 N N . GLY A 1 288 ? -1.189 6.523 11.440 1.00 80.12 288 GLY A N 1
ATOM 2281 C CA . GLY A 1 288 ? -0.095 5.829 12.104 1.00 80.12 288 GLY A CA 1
ATOM 2282 C C . GLY A 1 288 ? 1.188 6.653 12.078 1.00 80.12 288 GLY A C 1
ATOM 2283 O O . GLY A 1 288 ? 1.196 7.861 11.836 1.00 80.12 288 GLY A O 1
ATOM 2284 N N . ARG A 1 289 ? 2.320 5.980 12.281 1.00 72.81 289 ARG A N 1
ATOM 2285 C CA . ARG A 1 289 ? 3.632 6.631 12.181 1.00 72.81 289 ARG A CA 1
ATOM 2286 C C . ARG A 1 289 ? 3.870 7.134 10.748 1.00 72.81 289 ARG A C 1
ATOM 2288 O O . ARG A 1 289 ? 3.791 6.322 9.825 1.00 72.81 289 ARG A O 1
ATOM 2295 N N . PRO A 1 290 ? 4.210 8.423 10.549 1.00 67.12 290 PRO A N 1
ATOM 2296 C CA . PRO A 1 290 ? 4.533 8.945 9.227 1.00 67.12 290 PRO A CA 1
ATOM 2297 C C . PRO A 1 290 ? 5.694 8.174 8.595 1.00 67.12 290 PRO A C 1
ATOM 2299 O O . PRO A 1 290 ? 6.710 7.919 9.248 1.00 67.12 290 PRO A O 1
ATOM 2302 N N . GLN A 1 291 ? 5.557 7.829 7.317 1.00 63.94 291 GLN A N 1
ATOM 2303 C CA . GLN A 1 291 ? 6.650 7.256 6.540 1.00 63.94 291 GLN A CA 1
ATOM 2304 C C . GLN A 1 291 ? 7.489 8.382 5.937 1.00 63.94 291 GLN A C 1
ATOM 2306 O O . GLN A 1 291 ? 6.956 9.309 5.325 1.00 63.94 291 GLN A O 1
ATOM 2311 N N . ALA A 1 292 ? 8.808 8.311 6.114 1.00 56.88 292 ALA A N 1
ATOM 2312 C CA . ALA A 1 292 ? 9.712 9.252 5.476 1.00 56.88 292 ALA A CA 1
ATOM 2313 C C . ALA A 1 292 ? 9.732 8.994 3.961 1.00 56.88 292 ALA A C 1
ATOM 2315 O O . ALA A 1 292 ? 9.793 7.853 3.506 1.00 56.88 292 ALA A O 1
ATOM 2316 N N . HIS A 1 293 ? 9.666 10.067 3.180 1.00 46.56 293 HIS A N 1
ATOM 2317 C CA . HIS A 1 293 ? 9.772 10.025 1.728 1.00 46.56 293 HIS A CA 1
ATOM 2318 C C . HIS A 1 293 ? 10.815 11.045 1.295 1.00 46.56 293 HIS A C 1
ATOM 2320 O O . HIS A 1 293 ? 10.729 12.223 1.650 1.00 46.56 293 HIS A O 1
ATOM 2326 N N . GLN A 1 294 ? 11.815 10.599 0.537 1.00 37.78 294 GLN A N 1
ATOM 2327 C CA . GLN A 1 294 ? 12.730 11.515 -0.129 1.00 37.78 294 GLN A CA 1
ATOM 2328 C C . GLN A 1 294 ? 12.003 12.095 -1.338 1.00 37.78 294 GLN A C 1
ATOM 2330 O O . GLN A 1 294 ? 11.781 11.393 -2.322 1.00 37.78 294 GLN A O 1
ATOM 2335 N N . ARG A 1 295 ? 11.640 13.382 -1.273 1.00 32.25 295 ARG A N 1
ATOM 2336 C CA . ARG A 1 295 ? 11.311 14.125 -2.491 1.00 32.25 295 ARG A CA 1
ATOM 2337 C C . ARG A 1 295 ? 12.532 14.035 -3.402 1.00 32.25 295 ARG A C 1
ATOM 2339 O O . ARG A 1 295 ? 13.613 14.468 -3.004 1.00 32.25 295 ARG A O 1
ATOM 2346 N N . LEU A 1 296 ? 12.363 13.477 -4.599 1.00 31.14 296 LEU A N 1
ATOM 2347 C CA . LEU A 1 296 ? 13.318 13.683 -5.683 1.00 31.14 296 LEU A CA 1
ATOM 2348 C C . LEU A 1 296 ? 13.378 15.197 -5.893 1.00 31.14 296 LEU A C 1
ATOM 2350 O O . LEU A 1 296 ? 12.404 15.806 -6.333 1.00 31.14 296 LEU A O 1
ATOM 2354 N N . GLY A 1 297 ? 14.461 15.818 -5.430 1.00 25.48 297 GLY A N 1
ATOM 2355 C CA . GLY A 1 297 ? 14.634 17.256 -5.526 1.00 25.48 297 GLY A CA 1
ATOM 2356 C C . GLY A 1 297 ? 14.578 17.666 -6.991 1.00 25.48 297 GLY A C 1
ATOM 2357 O O . GLY A 1 297 ? 15.359 17.171 -7.799 1.00 25.48 297 GLY A O 1
ATOM 2358 N N . CYS A 1 298 ? 13.672 18.585 -7.326 1.00 23.08 298 CYS A N 1
ATOM 2359 C CA . CYS A 1 298 ? 13.949 19.506 -8.416 1.00 23.08 298 CYS A CA 1
ATOM 2360 C C . CYS A 1 298 ? 15.179 20.298 -7.976 1.00 23.08 298 CYS A C 1
ATOM 2362 O O . CYS A 1 298 ? 15.083 21.155 -7.098 1.00 23.08 298 CYS A O 1
ATOM 2364 N N . CYS A 1 299 ? 16.340 19.961 -8.528 1.00 24.50 299 CYS A N 1
ATOM 2365 C CA . CYS A 1 299 ? 17.414 20.931 -8.625 1.00 24.50 299 CYS A CA 1
ATOM 2366 C C . CYS A 1 299 ? 16.898 22.018 -9.573 1.00 24.50 299 CYS A C 1
ATOM 2368 O O . CYS A 1 299 ? 16.803 21.785 -10.775 1.00 24.50 299 CYS A O 1
ATOM 2370 N N . THR A 1 300 ? 16.448 23.135 -9.004 1.00 30.09 300 THR A N 1
ATOM 2371 C CA . THR A 1 300 ? 16.403 24.418 -9.714 1.00 30.09 300 THR A CA 1
ATOM 2372 C C . THR A 1 300 ? 17.811 24.849 -10.074 1.00 30.09 300 THR A C 1
ATOM 2374 O O . THR A 1 300 ? 18.689 24.652 -9.199 1.00 30.09 300 THR A O 1
#

Solvent-accessible surface area (backbone atoms only — not comparable to full-atom values): 18865 Å² total; per-residue (Å²): 68,37,78,56,71,69,86,86,63,92,74,61,91,49,71,49,48,42,48,80,69,53,55,44,69,57,52,49,52,34,53,42,50,50,56,36,57,80,66,69,56,56,63,72,37,41,60,68,67,65,54,66,65,68,54,37,50,43,49,20,41,60,56,52,100,90,38,75,61,50,52,48,63,60,45,73,46,52,48,31,44,24,36,60,54,96,96,39,79,46,51,42,42,74,47,55,84,49,42,26,40,19,83,86,79,70,42,68,34,55,52,39,67,44,88,66,80,76,96,68,91,80,85,71,94,48,82,75,53,30,63,71,41,58,55,64,95,69,39,39,73,52,89,30,30,26,48,58,70,43,47,53,34,48,76,72,65,47,52,92,74,49,74,83,64,44,54,54,75,79,45,33,44,76,46,78,44,82,45,77,60,67,41,87,89,71,82,42,78,55,93,68,49,74,35,39,41,32,32,72,44,57,40,96,50,36,51,75,44,64,50,60,49,83,89,76,67,78,85,46,68,47,82,41,67,46,64,50,88,89,30,69,46,76,49,67,67,72,98,67,90,77,91,74,83,79,90,79,84,83,92,80,87,87,78,79,88,50,96,77,87,34,87,51,57,94,32,39,60,94,65,57,53,44,95,81,71,38,92,78,78,78,39,64,86,86,80,78,84,84,78,76,74,75,74,81,72,78,80,124

Secondary structure (DSSP, 8-state):
--B-S----TTS--EEEBPSSPPHHHHHHHHHHHHHHHTT--HHHHHTT-S-HHHHHHH-----SSS----TT--EEEEEEEEEETTEEEEEEEPPTTEEEETTTTEEEE-EE-SSPPSS----SSTT---EE---TTEEE--EEEEHHHHHHHHTT-GGG--SPEEGGGTEEEEEEEEEEE-TTT-SEEEEEEEEEEEEEE-TTEEEEEEE-TTSS-S-EEEEE-SSSS-EEEEE-------PPPP-SS------SS---BTBBTB-GGG--HHHHSS---------SPPP--------

Foldseek 3Di:
DQFAPDDDDFFDADATEHDPPHAPVQVLVQLLVVLCVVVVHDPVCQQVVNDPVVNCQQQNGDDDPVDHTDGHPKDKDDFFKWFCDPNDIWTKFFDDQQWKAAPVVRFIKGWDFDPDDDPDDDDAPDPQAGDTDMDPPRIDGDRFMAIPVLVVCVQVVNRRPSPDGHHPVLFKDKDKDWDFDADPVPRDGDPGDTYIYIDIGTDPRIDIDMDIPPPSDDADKDWTQHHPDRDIDIDGDDDDDDDDDDQDDDDHDDDDRGDDDAPVGVAHVVNDPCVPNNDDDDHYDDDDDDRDDDDPDPPD

Radius of gyration: 22.54 Å; Cα contacts (8 Å, |Δi|>4): 432; chains: 1; bounding box: 68×48×58 Å

Sequence (300 aa):
MFRDSKPFSAGQNFVARSMFPPTPQTMQGVLRTHYLETRGVDFRAYAQRRVDSRILEAVGGPATNDHPADIGALQIDGPFVAKAARGRIERFYPAPLDLLWSSESKRYALLQPSEAQPDFYTEPPFEGWRPLDGGGAGYKELDRWMDQRQFDRYLHGEIAGLGTLTEESSLFTFEERPGLSVDHRTRTNTKSLYYRARFVRPHDDVGLLVHVSPDLFDAGHGPIAIGGESRFGDYTVADVPEIKPAATKGRLRVILLTPAYFSGGVFPRERDWSPWVGGGRLVSYVVGRPQAHQRLGCCT

Mean predicted aligned error: 9.23 Å

pLDDT: mean 82.03, std 16.91, range [23.08, 97.0]

Nearest PDB structures (foldseek):
  3x1l-assembly1_B  TM=7.221E-01  e=8.280E-09  Pyrococcus furiosus DSM 3638
  6s8b-assembly1_H  TM=6.192E-01  e=9.290E-06  Saccharolobus islandicus REY15A
  6sic-assembly1_H  TM=6.306E-01  e=2.407E-04  Saccharolobus islandicus REY15A